Protein AF-A0A8S3UNX0-F1 (afdb_monomer_lite)

Organism: Mytilus edulis (NCBI:txid6550)

InterPro domains:
  IPR029526 PiggyBac transposable element-derived protein [PF13843] (92-145)

Foldseek 3Di:
DDDDDDDDDDDDDDDDDPDDPPPPPPPPPDDDPCPDDPCPPPPPPPDPPPVPDPDPPDDDDDDDPDDDDDPDPPPPDDDDDDDPDDPPDDPVVVVCVVVPPVNLVVCQVVVQVVCVVVPHDPPDDRDDSVNSVVVVVVVLVVVVVCVLVPPPCPDDDDDPDCDSVVSVVVVVCVVCVVVCVVPDDDNPPPPQPPFDWDQAPDAWDWAPQCVVVVPPDRDGGSTAGPQVPGHHHDPVSRSCCRPPPDDDDPDDD

pLDDT: mean 70.29, std 20.35, range [31.23, 97.81]

Structure (mmCIF, N/CA/C/O backbone):
data_AF-A0A8S3UNX0-F1
#
_entry.id   AF-A0A8S3UNX0-F1
#
loop_
_atom_site.group_PDB
_atom_site.id
_atom_site.type_symbol
_atom_site.label_atom_id
_atom_site.label_alt_id
_atom_site.label_comp_id
_atom_site.label_asym_id
_atom_site.label_entity_id
_atom_site.label_seq_id
_atom_site.pdbx_PDB_ins_code
_atom_site.Cartn_x
_atom_site.Cartn_y
_atom_site.Cartn_z
_atom_site.occupancy
_atom_site.B_iso_or_equiv
_atom_site.auth_seq_id
_atom_site.auth_comp_id
_atom_site.auth_asym_id
_atom_site.auth_atom_id
_atom_site.pdbx_PDB_model_num
ATOM 1 N N . MET A 1 1 ? -50.515 49.339 -16.632 1.00 33.03 1 MET A N 1
ATOM 2 C CA . MET A 1 1 ? -50.665 50.549 -15.802 1.00 33.03 1 MET A CA 1
ATOM 3 C C . MET A 1 1 ? -50.369 50.099 -14.379 1.00 33.03 1 MET A C 1
ATOM 5 O O . MET A 1 1 ? -51.103 49.250 -13.899 1.00 33.03 1 MET A O 1
ATOM 9 N N . SER A 1 2 ? -49.123 50.238 -13.903 1.00 35.97 2 SER A N 1
ATOM 10 C CA . SER A 1 2 ? -48.633 51.402 -13.121 1.00 35.97 2 SER A CA 1
ATOM 11 C C . SER A 1 2 ? -49.506 51.622 -11.878 1.00 35.97 2 SER A C 1
ATOM 13 O O . SER A 1 2 ? -50.711 51.750 -12.028 1.00 35.97 2 SER A O 1
ATOM 15 N N . GLU A 1 3 ? -49.040 51.678 -10.635 1.00 38.38 3 GLU A N 1
ATOM 16 C CA . GLU A 1 3 ? -47.725 51.822 -9.999 1.00 38.38 3 GLU A CA 1
ATOM 17 C C . GLU A 1 3 ? -47.960 51.613 -8.476 1.00 38.38 3 GLU A C 1
ATOM 19 O O . GLU A 1 3 ? -49.081 51.832 -8.033 1.00 38.38 3 GLU A O 1
ATOM 24 N N . GLN A 1 4 ? -46.916 51.193 -7.735 1.00 39.97 4 GLN A N 1
ATOM 25 C CA . GLN A 1 4 ? -46.442 51.692 -6.413 1.00 39.97 4 GLN A CA 1
ATOM 26 C C . GLN A 1 4 ? -47.449 51.932 -5.260 1.00 39.97 4 GLN A C 1
ATOM 28 O O . GLN A 1 4 ? -48.550 52.411 -5.455 1.00 39.97 4 GLN A O 1
ATOM 33 N N . ASN A 1 5 ? -47.143 51.823 -3.969 1.00 34.56 5 ASN A N 1
ATOM 34 C CA . ASN A 1 5 ? -46.036 51.396 -3.107 1.00 34.56 5 ASN A CA 1
ATOM 35 C C . ASN A 1 5 ? -46.605 51.674 -1.690 1.00 34.56 5 ASN A C 1
ATOM 37 O O . ASN A 1 5 ? -47.219 52.724 -1.508 1.00 34.56 5 ASN A O 1
ATOM 41 N N . SER A 1 6 ? -46.448 50.799 -0.693 1.00 42.12 6 SER A N 1
ATOM 42 C CA . SER A 1 6 ? -46.789 51.162 0.698 1.00 42.12 6 SER A CA 1
ATOM 43 C C . SER A 1 6 ? -45.925 50.416 1.708 1.00 42.12 6 SER A C 1
ATOM 45 O O . SER A 1 6 ? -46.274 49.346 2.195 1.00 42.12 6 SER A O 1
ATOM 47 N N . LEU A 1 7 ? -44.780 51.037 1.973 1.00 34.44 7 LEU A N 1
ATOM 48 C CA . LEU A 1 7 ? -44.131 51.239 3.270 1.00 34.44 7 LEU A CA 1
ATOM 49 C C . LEU A 1 7 ? -44.871 50.694 4.515 1.00 34.44 7 LEU A C 1
ATOM 51 O O . LEU A 1 7 ? -45.969 51.149 4.828 1.00 34.44 7 LEU A O 1
ATOM 55 N N . TYR A 1 8 ? -44.190 49.839 5.278 1.00 39.59 8 TYR A N 1
ATOM 56 C CA . TYR A 1 8 ? -44.238 49.794 6.743 1.00 39.59 8 TYR A CA 1
ATOM 57 C C . TYR A 1 8 ? -42.838 49.393 7.239 1.00 39.59 8 TYR A C 1
ATOM 59 O O . TYR A 1 8 ? -42.260 48.433 6.731 1.00 39.59 8 TYR A O 1
ATOM 67 N N . SER A 1 9 ? -42.298 50.175 8.172 1.00 36.66 9 SER A N 1
ATOM 68 C CA . SER A 1 9 ? -40.997 49.995 8.836 1.00 36.66 9 SER A CA 1
ATOM 69 C C . SER A 1 9 ? -41.198 49.618 10.313 1.00 36.66 9 SER A C 1
ATOM 71 O O . SER A 1 9 ? -42.295 49.831 10.830 1.00 36.66 9 SER A O 1
ATOM 73 N N . ASP A 1 10 ? -40.097 49.180 10.945 1.00 35.75 10 ASP A N 1
ATOM 74 C CA . ASP A 1 10 ? -39.846 48.908 12.382 1.00 35.75 10 ASP A CA 1
ATOM 75 C C . ASP A 1 10 ? -40.393 47.585 12.951 1.00 35.75 10 ASP A C 1
ATOM 77 O O . ASP A 1 10 ? -41.507 47.186 12.641 1.00 35.75 10 ASP A O 1
ATOM 81 N N . GLU A 1 11 ? -39.687 46.816 13.791 1.00 36.94 11 GLU A N 1
ATOM 82 C CA . GLU A 1 11 ? -38.475 47.061 14.593 1.00 36.94 11 GLU A CA 1
ATOM 83 C C . GLU A 1 11 ? -37.886 45.702 15.064 1.00 36.94 11 GLU A C 1
ATOM 85 O O . GLU A 1 11 ? -38.642 44.778 15.354 1.00 36.94 11 GLU A O 1
ATOM 90 N N . GLY A 1 12 ? -36.550 45.615 15.149 1.00 31.31 12 GLY A N 1
ATOM 91 C CA . GLY A 1 12 ? -35.743 44.884 16.149 1.00 31.31 12 GLY A CA 1
ATOM 92 C C . GLY A 1 12 ? -35.943 43.384 16.445 1.00 31.31 12 GLY A C 1
ATOM 93 O O . GLY A 1 12 ? -36.914 42.993 17.079 1.00 31.31 12 GLY A O 1
ATOM 94 N N . SER A 1 13 ? -34.902 42.583 16.182 1.00 37.69 13 SER A N 1
ATOM 95 C CA . SER A 1 13 ? -34.222 41.782 17.221 1.00 37.69 13 SER A CA 1
ATOM 96 C C . SER A 1 13 ? -32.897 41.234 16.677 1.00 37.69 13 SER A C 1
ATOM 98 O O . SER A 1 13 ? -32.875 40.647 15.594 1.00 37.69 13 SER A O 1
ATOM 100 N N . ASP A 1 14 ? -31.826 41.433 17.455 1.00 38.03 14 ASP A N 1
ATOM 101 C CA . ASP A 1 14 ? -30.652 40.550 17.566 1.00 38.03 14 ASP A CA 1
ATOM 102 C C . ASP A 1 14 ? -31.106 39.071 17.470 1.00 38.03 14 ASP A C 1
ATOM 104 O O . ASP A 1 14 ? -32.239 38.755 17.833 1.00 38.03 14 ASP A O 1
ATOM 108 N N . ASP A 1 15 ? -30.354 38.139 16.876 1.00 43.25 15 ASP A N 1
ATOM 109 C CA . ASP A 1 15 ? -29.182 37.558 17.529 1.00 43.25 15 ASP A CA 1
ATOM 110 C C . ASP A 1 15 ? -28.116 37.039 16.547 1.00 43.25 15 ASP A C 1
ATOM 112 O O . ASP A 1 15 ? -28.357 36.314 15.579 1.00 43.25 15 ASP A O 1
ATOM 116 N N . ASN A 1 16 ? -26.904 37.435 16.897 1.00 38.44 16 ASN A N 1
ATOM 117 C CA . ASN A 1 16 ? -25.584 36.960 16.532 1.00 38.44 16 ASN A CA 1
ATOM 118 C C . ASN A 1 16 ? -25.362 35.477 16.912 1.00 38.44 16 ASN A C 1
ATOM 120 O O . ASN A 1 16 ? -25.696 35.106 18.028 1.00 38.44 16 ASN A O 1
ATOM 124 N N . GLU A 1 17 ? -24.763 34.674 16.020 1.00 40.72 17 GLU A N 1
ATOM 125 C CA . GLU A 1 17 ? -23.670 33.706 16.296 1.00 40.72 17 GLU A CA 1
ATOM 126 C C . GLU A 1 17 ? -23.527 32.684 15.151 1.00 40.72 17 GLU A C 1
ATOM 128 O O . GLU A 1 17 ? -24.017 31.559 15.190 1.00 40.72 17 GLU A O 1
ATOM 133 N N . LEU A 1 18 ? -22.789 33.070 14.109 1.00 39.28 18 LEU A N 1
ATOM 134 C CA . LEU A 1 18 ? -21.994 32.120 13.330 1.00 39.28 18 LEU A CA 1
ATOM 135 C C . LEU A 1 18 ? -20.548 32.319 13.776 1.00 39.28 18 LEU A C 1
ATOM 137 O O . LEU A 1 18 ? -19.800 33.087 13.178 1.00 39.28 18 LEU A O 1
ATOM 141 N N . SER A 1 19 ? -20.205 31.678 14.891 1.00 37.06 19 SER A N 1
ATOM 142 C CA . SER A 1 19 ? -18.848 31.606 15.421 1.00 37.06 19 SER A CA 1
ATOM 143 C C . SER A 1 19 ? -18.515 30.160 15.783 1.00 37.06 19 SER A C 1
ATOM 145 O O . SER A 1 19 ? -19.353 29.430 16.305 1.00 37.06 19 SER A O 1
ATOM 147 N N . SER A 1 20 ? -17.261 29.802 15.523 1.00 44.25 20 SER A N 1
ATOM 148 C CA . SER A 1 20 ? -16.579 28.548 15.849 1.00 44.25 20 SER A CA 1
ATOM 149 C C . SER A 1 20 ? -16.807 27.359 14.900 1.00 44.25 20 SER A C 1
ATOM 151 O O . SER A 1 20 ? -17.405 26.337 15.227 1.00 44.25 20 SER A O 1
ATOM 153 N N . GLY A 1 21 ? -16.256 27.494 13.689 1.00 37.19 21 GLY A N 1
ATOM 154 C CA . GLY A 1 21 ? -15.800 26.363 12.866 1.00 37.19 21 GLY A CA 1
ATOM 155 C C . GLY A 1 21 ? -14.277 26.328 12.657 1.00 37.19 21 GLY A C 1
ATOM 156 O O . GLY A 1 21 ? -13.760 25.346 12.133 1.00 37.19 21 GLY A O 1
ATOM 157 N N . ASP A 1 22 ? -13.562 27.367 13.103 1.00 39.84 22 ASP A N 1
ATOM 158 C CA . ASP A 1 22 ? -12.157 27.625 12.757 1.00 39.84 22 ASP A CA 1
ATOM 159 C C . ASP A 1 22 ? -11.189 27.503 13.955 1.00 39.84 22 ASP A C 1
ATOM 161 O O . ASP A 1 22 ? -10.026 27.873 13.851 1.00 39.84 22 ASP A O 1
ATOM 165 N N . GLU A 1 23 ? -11.617 26.947 15.095 1.00 40.88 23 GLU A N 1
ATOM 166 C CA . GLU A 1 23 ? -10.751 26.803 16.287 1.00 40.88 23 GLU A CA 1
ATOM 167 C C . GLU A 1 23 ? -9.894 25.519 16.303 1.00 40.88 23 GLU A C 1
ATOM 169 O O . GLU A 1 23 ? -9.014 25.368 17.148 1.00 40.88 23 GLU A O 1
ATOM 174 N N . TRP A 1 24 ? -10.077 24.592 15.356 1.00 42.28 24 TRP A N 1
ATOM 175 C CA . TRP A 1 24 ? -9.332 23.320 15.350 1.00 42.28 24 TRP A CA 1
ATOM 176 C C . TRP A 1 24 ? -7.985 23.361 14.613 1.00 42.28 24 TRP A C 1
ATOM 178 O O . TRP A 1 24 ? -7.225 22.396 14.694 1.00 42.28 24 TRP A O 1
ATOM 188 N N . LEU A 1 25 ? -7.658 24.453 13.912 1.00 39.53 25 LEU A N 1
ATOM 189 C CA . LEU A 1 25 ? -6.420 24.566 13.123 1.00 39.53 25 LEU A CA 1
ATOM 190 C C . LEU A 1 25 ? -5.335 25.461 13.738 1.00 39.53 25 LEU A C 1
ATOM 192 O O . LEU A 1 25 ? -4.195 25.414 13.279 1.00 39.53 25 LEU A O 1
ATOM 196 N N . GLU A 1 26 ? -5.631 26.229 14.788 1.00 38.50 26 GLU A N 1
ATOM 197 C CA . GLU A 1 26 ? -4.660 27.179 15.357 1.00 38.50 26 GLU A CA 1
ATOM 198 C C . GLU A 1 26 ? -3.783 26.588 16.474 1.00 38.50 26 GLU A C 1
ATOM 200 O O . GLU A 1 26 ? -2.719 27.127 16.773 1.00 38.50 26 GLU A O 1
ATOM 205 N N . ASN A 1 27 ? -4.140 25.428 17.038 1.00 42.50 27 ASN A N 1
ATOM 206 C CA . ASN A 1 27 ? -3.403 24.835 18.163 1.00 42.50 27 ASN A CA 1
ATOM 207 C C . ASN A 1 27 ? -2.262 23.872 17.762 1.00 42.50 27 ASN A C 1
ATOM 209 O O . ASN A 1 27 ? -1.690 23.201 18.618 1.00 42.50 27 ASN A O 1
ATOM 213 N N . TYR A 1 28 ? -1.908 23.779 16.474 1.00 42.25 28 TYR A N 1
ATOM 214 C CA . TYR A 1 28 ? -0.815 22.902 16.013 1.00 42.25 28 TYR A CA 1
ATOM 215 C C . TYR A 1 28 ? 0.560 23.595 15.953 1.00 42.25 28 TYR A C 1
ATOM 217 O O . TYR A 1 28 ? 1.559 22.944 15.660 1.00 42.25 28 TYR A O 1
ATOM 225 N N . ASN A 1 29 ? 0.627 24.899 16.252 1.00 47.88 29 ASN A N 1
ATOM 226 C CA . ASN A 1 29 ? 1.851 25.708 16.160 1.00 47.88 29 ASN A CA 1
ATOM 227 C C . ASN A 1 29 ? 2.341 26.261 17.513 1.00 47.88 29 ASN A C 1
ATOM 229 O O . ASN A 1 29 ? 3.038 27.273 17.546 1.00 47.88 29 ASN A O 1
ATOM 233 N N . ALA A 1 30 ? 2.009 25.612 18.633 1.00 42.00 30 ALA A N 1
ATOM 234 C CA . ALA A 1 30 ? 2.650 25.931 19.906 1.00 42.00 30 ALA A CA 1
ATOM 235 C C . ALA A 1 30 ? 4.097 25.406 19.899 1.00 42.00 30 ALA A C 1
ATOM 237 O O . ALA A 1 30 ? 4.341 24.210 19.745 1.00 42.00 30 ALA A O 1
ATOM 238 N N . GLU A 1 31 ? 5.041 26.335 20.027 1.00 50.03 31 GLU A N 1
ATOM 239 C CA . GLU A 1 31 ? 6.488 26.130 20.033 1.00 50.03 31 GLU A CA 1
ATOM 240 C C . GLU A 1 31 ? 6.898 25.031 21.026 1.00 50.03 31 GLU A C 1
ATOM 242 O O . GLU A 1 31 ? 6.836 25.204 22.244 1.00 50.03 31 GLU A O 1
ATOM 247 N N . VAL A 1 32 ? 7.332 23.887 20.497 1.00 48.53 32 VAL A N 1
ATOM 248 C CA . VAL A 1 32 ? 8.002 22.856 21.289 1.00 48.53 32 VAL A CA 1
ATOM 249 C C . VAL A 1 32 ? 9.477 23.235 21.361 1.00 48.53 32 VAL A C 1
ATOM 251 O O . VAL A 1 32 ? 10.176 23.250 20.349 1.00 48.53 32 VAL A O 1
ATOM 254 N N . ASP A 1 33 ? 9.925 23.567 22.569 1.00 39.94 33 ASP A N 1
ATOM 255 C CA . ASP A 1 33 ? 11.325 23.775 22.929 1.00 39.94 33 ASP A CA 1
ATOM 256 C C . ASP A 1 33 ? 12.182 22.594 22.442 1.00 39.94 33 ASP A C 1
ATOM 258 O O . ASP A 1 33 ? 12.072 21.468 22.935 1.00 39.94 33 ASP A O 1
ATOM 262 N N . HIS A 1 34 ? 13.030 22.845 21.442 1.00 44.72 34 HIS A N 1
ATOM 263 C CA . HIS A 1 34 ? 14.037 21.900 20.970 1.00 44.72 34 HIS A CA 1
ATOM 264 C C . HIS A 1 34 ? 15.211 21.853 21.958 1.00 44.72 34 HIS A C 1
ATOM 266 O O . HIS A 1 34 ? 16.346 22.211 21.637 1.00 44.72 34 HIS A O 1
ATOM 272 N N . GLY A 1 35 ? 14.947 21.350 23.162 1.00 42.47 35 GLY A N 1
ATOM 273 C CA . GLY A 1 35 ? 15.976 20.780 24.015 1.00 42.47 35 GLY A CA 1
ATOM 274 C C . GLY A 1 35 ? 16.535 19.542 23.322 1.00 42.47 35 GLY A C 1
ATOM 275 O O . GLY A 1 35 ? 15.894 18.497 23.317 1.00 42.47 35 GLY A O 1
ATOM 276 N N . SER A 1 36 ? 17.698 19.688 22.685 1.00 44.69 36 SER A N 1
ATOM 277 C CA . SER A 1 36 ? 18.426 18.631 21.977 1.00 44.69 36 SER A CA 1
ATOM 278 C C . SER A 1 36 ? 18.548 17.368 22.842 1.00 44.69 36 SER A C 1
ATOM 280 O O . SER A 1 36 ? 19.346 17.371 23.784 1.00 44.69 36 SER A O 1
ATOM 282 N N . PRO A 1 37 ? 17.829 16.271 22.540 1.00 42.62 37 PRO A N 1
ATOM 283 C CA . PRO A 1 37 ? 18.182 14.979 23.085 1.00 42.62 37 PRO A CA 1
ATOM 284 C C . PRO A 1 37 ? 19.360 14.476 22.254 1.00 42.62 37 PRO A C 1
ATOM 286 O O . PRO A 1 37 ? 19.251 14.317 21.037 1.00 42.62 37 PRO A O 1
ATOM 289 N N . ASP A 1 38 ? 20.498 14.274 22.910 1.00 45.88 38 ASP A N 1
ATOM 290 C CA . ASP A 1 38 ? 21.632 13.534 22.366 1.00 45.88 38 ASP A CA 1
ATOM 291 C C . ASP A 1 38 ? 21.170 12.104 22.055 1.00 45.88 38 ASP A C 1
ATOM 293 O O . ASP A 1 38 ? 21.164 11.220 22.907 1.00 45.88 38 ASP A O 1
ATOM 297 N N . ASN A 1 39 ? 20.650 11.923 20.843 1.00 44.06 39 ASN A N 1
ATOM 298 C CA . ASN A 1 39 ? 20.157 10.659 20.332 1.00 44.06 39 ASN A CA 1
ATOM 299 C C . ASN A 1 39 ? 21.207 10.145 19.351 1.00 44.06 39 ASN A C 1
ATOM 301 O O . ASN A 1 39 ? 21.041 10.186 18.130 1.00 44.06 39 ASN A O 1
ATOM 305 N N . THR A 1 40 ? 22.337 9.714 19.907 1.00 43.09 40 THR A N 1
ATOM 306 C CA . THR A 1 40 ? 23.245 8.818 19.201 1.00 43.09 40 THR A CA 1
ATOM 307 C C . THR A 1 40 ? 22.436 7.575 18.817 1.00 43.09 40 THR A C 1
ATOM 309 O O . THR A 1 40 ? 21.863 6.922 19.693 1.00 43.09 40 THR A O 1
ATOM 312 N N . PRO A 1 41 ? 22.294 7.250 17.520 1.00 39.84 41 PRO A N 1
ATOM 313 C CA . PRO A 1 41 ? 21.588 6.047 17.124 1.00 39.84 41 PRO A CA 1
ATOM 314 C C . PRO A 1 41 ? 22.409 4.866 17.630 1.00 39.84 41 PRO A C 1
ATOM 316 O O . PRO A 1 41 ? 23.531 4.653 17.173 1.00 39.84 41 PRO A O 1
ATOM 319 N N . VAL A 1 42 ? 21.864 4.103 18.576 1.00 43.97 42 VAL A N 1
ATOM 320 C CA . VAL A 1 42 ? 22.381 2.772 18.888 1.00 43.97 42 VAL A CA 1
ATOM 321 C C . VAL A 1 42 ? 22.023 1.894 17.693 1.00 43.97 42 VAL A C 1
ATOM 323 O O . VAL A 1 42 ? 20.948 1.299 17.627 1.00 43.97 42 VAL A O 1
ATOM 326 N N . VAL A 1 43 ? 22.901 1.899 16.692 1.00 42.53 43 VAL A N 1
ATOM 327 C CA . VAL A 1 43 ? 22.934 0.893 15.634 1.00 42.53 43 VAL A CA 1
ATOM 328 C C . VAL A 1 43 ? 23.144 -0.443 16.333 1.00 42.53 43 VAL A C 1
ATOM 330 O O . VAL A 1 43 ? 24.179 -0.696 16.938 1.00 42.53 43 VAL A O 1
ATOM 333 N N . SER A 1 44 ? 22.090 -1.252 16.352 1.00 40.09 44 SER A N 1
ATOM 334 C CA . SER A 1 44 ? 22.204 -2.661 16.698 1.00 40.09 44 SER A CA 1
ATOM 335 C C . SER A 1 44 ? 22.681 -3.349 15.429 1.00 40.09 44 SER A C 1
ATOM 337 O O . SER A 1 44 ? 21.870 -3.733 14.587 1.00 40.09 44 SER A O 1
ATOM 339 N N . ASP A 1 45 ? 23.997 -3.383 15.255 1.00 40.53 45 ASP A N 1
ATOM 340 C CA . ASP A 1 45 ? 24.639 -4.173 14.219 1.00 40.53 45 ASP A CA 1
ATOM 341 C C . ASP A 1 45 ? 24.452 -5.644 14.606 1.00 40.53 45 ASP A C 1
ATOM 343 O O . ASP A 1 45 ? 25.104 -6.166 15.511 1.00 40.53 45 ASP A O 1
ATOM 347 N N . GLU A 1 46 ? 23.487 -6.315 13.976 1.00 48.47 46 GLU A N 1
ATOM 348 C CA . GLU A 1 46 ? 23.525 -7.772 13.905 1.00 48.47 46 GLU A CA 1
ATOM 349 C C . GLU A 1 46 ? 24.750 -8.118 13.058 1.00 48.47 46 GLU A C 1
ATOM 351 O O . GLU A 1 46 ? 24.704 -8.072 11.828 1.00 48.47 46 GLU A O 1
ATOM 356 N N . GLU A 1 47 ? 25.871 -8.370 13.734 1.00 47.03 47 GLU A N 1
ATOM 357 C CA . GLU A 1 47 ? 27.112 -8.774 13.093 1.00 47.03 47 GLU A CA 1
ATOM 358 C C . GLU A 1 47 ? 26.873 -10.067 12.311 1.00 47.03 47 GLU A C 1
ATOM 360 O O . GLU A 1 47 ? 26.682 -11.154 12.867 1.00 47.03 47 GLU A O 1
ATOM 365 N N . ALA A 1 48 ? 26.869 -9.942 10.985 1.00 47.31 48 ALA A N 1
ATOM 366 C CA . ALA A 1 48 ? 27.191 -11.061 10.126 1.00 47.31 48 ALA A CA 1
ATOM 367 C C . ALA A 1 48 ? 28.624 -11.462 10.482 1.00 47.31 48 ALA A C 1
ATOM 369 O O . ALA A 1 48 ? 29.557 -10.687 10.289 1.00 47.31 48 ALA A O 1
ATOM 370 N N . ASN A 1 49 ? 28.766 -12.643 11.078 1.00 47.53 49 ASN A N 1
ATOM 371 C CA . ASN A 1 49 ? 30.046 -13.216 11.464 1.00 47.53 49 ASN A CA 1
ATOM 372 C C . ASN A 1 49 ? 30.834 -13.593 10.195 1.00 47.53 49 ASN A C 1
ATOM 374 O O . ASN A 1 49 ? 30.844 -14.755 9.790 1.00 47.53 49 ASN A O 1
ATOM 378 N N . ASP A 1 50 ? 31.433 -12.600 9.538 1.00 48.25 50 ASP A N 1
ATOM 379 C CA . ASP A 1 50 ? 32.447 -12.781 8.502 1.00 48.25 50 ASP A CA 1
ATOM 380 C C . ASP A 1 50 ? 33.812 -12.823 9.206 1.00 48.25 50 ASP A C 1
ATOM 382 O O . ASP A 1 50 ? 34.505 -11.819 9.359 1.00 48.25 50 ASP A O 1
ATOM 386 N N . GLU A 1 51 ? 34.169 -14.014 9.692 1.00 53.25 51 GLU A N 1
ATOM 387 C CA . GLU A 1 51 ? 35.365 -14.292 10.506 1.00 53.25 51 GLU A CA 1
ATOM 388 C C . GLU A 1 51 ? 36.722 -14.064 9.804 1.00 53.25 51 GLU A C 1
ATOM 390 O O . GLU A 1 51 ? 37.751 -14.359 10.405 1.00 53.25 51 GLU A O 1
ATOM 395 N N . ASP A 1 52 ? 36.780 -13.508 8.589 1.00 53.66 52 ASP A N 1
ATOM 396 C CA . ASP A 1 52 ? 38.015 -13.520 7.786 1.00 53.66 52 ASP A CA 1
ATOM 397 C C . ASP A 1 52 ? 38.598 -12.152 7.370 1.00 53.66 52 ASP A C 1
ATOM 399 O O . ASP A 1 52 ? 39.621 -12.139 6.691 1.00 53.66 52 ASP A O 1
ATOM 403 N N . ASP A 1 53 ? 38.073 -11.004 7.821 1.00 56.94 53 ASP A N 1
ATOM 404 C CA . ASP A 1 53 ? 38.664 -9.689 7.466 1.00 56.94 53 ASP A CA 1
ATOM 405 C C . ASP A 1 53 ? 38.727 -8.673 8.626 1.00 56.94 53 ASP A C 1
ATOM 407 O O . ASP A 1 53 ? 38.564 -7.460 8.457 1.00 56.94 53 ASP A O 1
ATOM 411 N N . ALA A 1 54 ? 39.020 -9.148 9.840 1.00 58.47 54 ALA A N 1
ATOM 412 C CA . ALA A 1 54 ? 39.336 -8.261 10.958 1.00 58.47 54 ALA A CA 1
ATOM 413 C C . ALA A 1 54 ? 40.661 -7.518 10.692 1.00 58.47 54 ALA A C 1
ATOM 415 O O . ALA A 1 54 ? 41.756 -8.014 10.976 1.00 58.47 54 ALA A O 1
ATOM 416 N N . ALA A 1 55 ? 40.563 -6.303 10.145 1.00 66.75 55 ALA A N 1
ATOM 417 C CA . ALA A 1 55 ? 41.675 -5.364 10.101 1.00 66.75 55 ALA A CA 1
ATOM 418 C C . ALA A 1 55 ? 42.236 -5.198 11.527 1.00 66.75 55 ALA A C 1
ATOM 420 O O . ALA A 1 55 ? 41.457 -5.068 12.475 1.00 66.75 55 ALA A O 1
ATOM 421 N N . PRO A 1 56 ? 43.568 -5.222 11.720 1.00 68.19 56 PRO A N 1
ATOM 422 C CA . PRO A 1 56 ? 44.142 -5.165 13.055 1.00 68.19 56 PRO A CA 1
ATOM 423 C C . PRO A 1 56 ? 43.660 -3.904 13.777 1.00 68.19 56 PRO A C 1
ATOM 425 O O . PRO A 1 56 ? 43.698 -2.813 13.208 1.00 68.19 56 PRO A O 1
ATOM 428 N N . GLU A 1 57 ? 43.268 -4.069 15.043 1.00 63.47 57 GLU A N 1
ATOM 429 C CA . GLU A 1 57 ? 42.625 -3.087 15.942 1.00 63.47 57 GLU A CA 1
ATOM 430 C C . GLU A 1 57 ? 43.403 -1.758 16.116 1.00 63.47 57 GLU A C 1
ATOM 432 O O . GLU A 1 57 ? 42.958 -0.841 16.796 1.00 63.47 57 GLU A O 1
ATOM 437 N N . ASN A 1 58 ? 44.573 -1.623 15.484 1.00 64.25 58 ASN A N 1
ATOM 438 C CA . ASN A 1 58 ? 45.455 -0.465 15.574 1.00 64.25 58 ASN A CA 1
ATOM 439 C C . ASN A 1 58 ? 46.098 -0.068 14.225 1.00 64.25 58 ASN A C 1
ATOM 441 O O . ASN A 1 58 ? 47.231 0.414 14.185 1.00 64.25 58 ASN A O 1
ATOM 445 N N . ALA A 1 59 ? 45.427 -0.315 13.097 1.00 69.69 59 ALA A N 1
ATOM 446 C CA . ALA A 1 59 ? 45.866 0.224 11.812 1.00 69.69 59 ALA A CA 1
ATOM 447 C C . ALA A 1 59 ? 45.536 1.726 11.726 1.00 69.69 59 ALA A C 1
ATOM 449 O O . ALA A 1 59 ? 44.375 2.106 11.582 1.00 69.69 59 ALA A O 1
ATOM 450 N N . GLU A 1 60 ? 46.549 2.596 11.788 1.00 73.69 60 GLU A N 1
ATOM 451 C CA . GLU A 1 60 ? 46.374 4.016 11.461 1.00 73.69 60 GLU A CA 1
ATOM 452 C C . GLU A 1 60 ? 45.937 4.150 9.992 1.00 73.69 60 GLU A C 1
ATOM 454 O O . GLU A 1 60 ? 46.715 3.927 9.061 1.00 73.69 60 GLU A O 1
ATOM 459 N N . LEU A 1 61 ? 44.668 4.503 9.772 1.00 75.06 61 LEU A N 1
ATOM 460 C CA . LEU A 1 61 ? 44.138 4.789 8.442 1.00 75.06 61 LEU A CA 1
ATOM 461 C C . LEU A 1 61 ? 44.696 6.132 7.957 1.00 75.06 61 LEU A C 1
ATOM 463 O O . LEU A 1 61 ? 44.240 7.200 8.366 1.00 75.06 61 LEU A O 1
ATOM 467 N N . VAL A 1 62 ? 45.691 6.081 7.073 1.00 77.00 62 VAL A N 1
ATOM 468 C CA . VAL A 1 62 ? 46.303 7.273 6.473 1.00 77.00 62 VAL A CA 1
ATOM 469 C C . VAL A 1 62 ? 45.758 7.484 5.063 1.00 77.00 62 VAL A C 1
ATOM 471 O O . VAL A 1 62 ? 45.806 6.586 4.219 1.00 77.00 62 VAL A O 1
ATOM 474 N N . TRP A 1 63 ? 45.273 8.697 4.784 1.00 79.25 63 TRP A N 1
ATOM 475 C CA . TRP A 1 63 ? 44.935 9.110 3.423 1.00 79.25 63 TRP A CA 1
ATOM 476 C C . TRP A 1 63 ? 46.188 9.068 2.548 1.00 79.25 63 TRP A C 1
ATOM 478 O O . TRP A 1 63 ? 47.156 9.786 2.797 1.00 79.25 63 TRP A O 1
ATOM 488 N N . ARG A 1 64 ? 46.180 8.227 1.513 1.00 73.62 64 ARG A N 1
ATOM 489 C CA . ARG A 1 64 ? 47.279 8.173 0.546 1.00 73.62 64 ARG A CA 1
ATOM 490 C C . ARG A 1 64 ? 47.217 9.401 -0.369 1.00 73.62 64 ARG A C 1
ATOM 492 O O . ARG A 1 64 ? 46.172 9.692 -0.941 1.00 73.62 64 ARG A O 1
ATOM 499 N N . GLU A 1 65 ? 48.338 10.109 -0.527 1.00 76.94 65 GLU A N 1
ATOM 500 C CA . GLU A 1 65 ? 48.448 11.280 -1.422 1.00 76.94 65 GLU A CA 1
ATOM 501 C C . GLU A 1 65 ? 48.408 10.905 -2.915 1.00 76.94 65 GLU A C 1
ATOM 503 O O . GLU A 1 65 ? 48.156 11.752 -3.772 1.00 76.94 65 GLU A O 1
ATOM 508 N N . THR A 1 66 ? 48.663 9.636 -3.239 1.00 70.56 66 THR A N 1
ATOM 509 C CA . THR A 1 66 ? 48.681 9.108 -4.605 1.00 70.56 66 THR A CA 1
ATOM 510 C C . THR A 1 66 ? 47.440 8.260 -4.866 1.00 70.56 66 THR A C 1
ATOM 512 O O . THR A 1 66 ? 47.110 7.355 -4.102 1.00 70.56 66 THR A O 1
ATOM 515 N N . TYR A 1 67 ? 46.735 8.579 -5.953 1.00 74.50 67 TYR A N 1
ATOM 516 C CA . TYR A 1 67 ? 45.556 7.839 -6.389 1.00 74.50 67 TYR A CA 1
ATOM 517 C C . TYR A 1 67 ? 45.997 6.596 -7.167 1.00 74.50 67 TYR A C 1
ATOM 519 O O . TYR A 1 67 ? 46.551 6.712 -8.260 1.00 74.50 67 TYR A O 1
ATOM 527 N N . GLU A 1 68 ? 45.751 5.418 -6.604 1.00 74.56 68 GLU A N 1
ATOM 528 C CA . GLU A 1 68 ? 45.844 4.144 -7.314 1.00 74.56 68 GLU A CA 1
ATOM 529 C C . GLU A 1 68 ? 44.431 3.698 -7.686 1.00 74.56 68 GLU A C 1
ATOM 531 O O . GLU A 1 68 ? 43.531 3.684 -6.844 1.00 74.56 68 GLU A O 1
ATOM 536 N N . GLU A 1 69 ? 44.227 3.360 -8.957 1.00 73.12 69 GLU A N 1
ATOM 537 C CA . GLU A 1 69 ? 42.960 2.815 -9.431 1.00 73.12 69 GLU A CA 1
ATOM 538 C C . GLU A 1 69 ? 42.865 1.369 -8.930 1.00 73.12 69 GLU A C 1
ATOM 540 O O . GLU A 1 69 ? 43.539 0.473 -9.436 1.00 73.12 69 GLU A O 1
ATOM 545 N N . LEU A 1 70 ? 42.106 1.169 -7.852 1.00 76.44 70 LEU A N 1
ATOM 546 C CA . LEU A 1 70 ? 41.860 -0.158 -7.302 1.00 76.44 70 LEU A CA 1
ATOM 547 C C . LEU A 1 70 ? 40.910 -0.910 -8.236 1.00 76.44 70 LEU A C 1
ATOM 549 O O . LEU A 1 70 ? 39.871 -0.376 -8.632 1.00 76.44 70 LEU A O 1
ATOM 553 N N . ASP A 1 71 ? 41.265 -2.151 -8.563 1.00 77.94 71 ASP A N 1
ATOM 554 C CA . ASP A 1 71 ? 40.376 -3.078 -9.259 1.00 77.94 71 ASP A CA 1
ATOM 555 C C . ASP A 1 71 ? 39.330 -3.572 -8.255 1.00 77.94 71 ASP A C 1
ATOM 557 O O . ASP A 1 71 ? 39.527 -4.552 -7.541 1.00 77.94 71 ASP A O 1
ATOM 561 N N . ILE A 1 72 ? 38.272 -2.776 -8.095 1.00 82.62 72 ILE A N 1
ATOM 562 C CA . ILE A 1 72 ? 37.149 -3.087 -7.214 1.00 82.62 72 ILE A CA 1
ATOM 563 C C . ILE A 1 72 ? 36.175 -3.942 -8.013 1.00 82.62 72 ILE A C 1
ATOM 565 O O . ILE A 1 72 ? 35.731 -3.535 -9.093 1.00 82.62 72 ILE A O 1
ATOM 569 N N . ASP A 1 73 ? 35.799 -5.090 -7.453 1.00 80.06 73 ASP A N 1
ATOM 570 C CA . ASP A 1 73 ? 34.799 -5.951 -8.065 1.00 80.06 73 ASP A CA 1
ATOM 571 C C . ASP A 1 73 ? 33.515 -5.169 -8.384 1.00 80.06 73 ASP A C 1
ATOM 573 O O . ASP A 1 73 ? 33.026 -4.366 -7.575 1.00 80.06 73 ASP A O 1
ATOM 577 N N . PRO A 1 74 ? 32.927 -5.379 -9.574 1.00 74.94 74 PRO A N 1
ATOM 578 C CA . PRO A 1 74 ? 31.688 -4.720 -9.927 1.00 74.94 74 PRO A CA 1
ATOM 579 C C . PRO A 1 74 ? 30.596 -5.124 -8.936 1.00 74.94 74 PRO A C 1
ATOM 581 O O . PRO A 1 74 ? 30.410 -6.301 -8.632 1.00 74.94 74 PRO A O 1
ATOM 584 N N . PHE A 1 75 ? 29.810 -4.149 -8.482 1.00 75.44 75 PHE A N 1
ATOM 585 C CA . PHE A 1 75 ? 28.670 -4.409 -7.610 1.00 75.44 75 PHE A CA 1
ATOM 586 C C . PHE A 1 75 ? 27.563 -5.147 -8.385 1.00 75.44 75 PHE A C 1
ATOM 588 O O . PHE A 1 75 ? 26.695 -4.536 -9.014 1.00 75.44 75 PHE A O 1
ATOM 595 N N . ILE A 1 76 ? 27.647 -6.480 -8.395 1.00 74.19 76 ILE A N 1
ATOM 596 C CA . ILE A 1 76 ? 26.751 -7.400 -9.117 1.00 74.19 76 ILE A CA 1
ATOM 597 C C . ILE A 1 76 ? 25.599 -7.921 -8.254 1.00 74.19 76 ILE A C 1
ATOM 599 O O . ILE A 1 76 ? 24.746 -8.658 -8.751 1.00 74.19 76 ILE A O 1
ATOM 603 N N . GLN A 1 77 ? 25.552 -7.546 -6.973 1.00 72.81 77 GLN A N 1
ATOM 604 C CA . GLN A 1 77 ? 24.488 -7.977 -6.080 1.00 72.81 77 GLN A CA 1
ATOM 605 C C . GLN A 1 77 ? 23.143 -7.408 -6.544 1.00 72.81 77 GLN A C 1
ATOM 607 O O . GLN A 1 77 ? 23.013 -6.231 -6.893 1.00 72.81 77 GLN A O 1
ATOM 612 N N . ILE A 1 78 ? 22.122 -8.264 -6.552 1.00 60.81 78 ILE A N 1
ATOM 613 C CA . ILE A 1 78 ? 20.757 -7.855 -6.869 1.00 60.81 78 ILE A CA 1
ATOM 614 C C . ILE A 1 78 ? 20.307 -6.875 -5.783 1.00 60.81 78 ILE A C 1
ATOM 616 O O . ILE A 1 78 ? 20.219 -7.228 -4.611 1.00 60.81 78 ILE A O 1
ATOM 620 N N . THR A 1 79 ? 20.037 -5.635 -6.181 1.00 66.44 79 THR A N 1
ATOM 621 C CA . THR A 1 79 ? 19.561 -4.577 -5.286 1.00 66.44 79 THR A CA 1
ATOM 622 C C . THR A 1 79 ? 18.052 -4.429 -5.376 1.00 66.44 79 THR A C 1
ATOM 624 O O . THR A 1 79 ? 17.464 -4.548 -6.452 1.00 66.44 79 THR A O 1
ATOM 627 N N . GLY A 1 80 ? 17.412 -4.137 -4.244 1.00 66.75 80 GLY A N 1
ATOM 628 C CA . GLY A 1 80 ? 15.977 -3.887 -4.185 1.00 66.75 80 GLY A CA 1
ATOM 629 C C . GLY A 1 80 ? 15.368 -4.225 -2.826 1.00 66.75 80 GLY A C 1
ATOM 630 O O . GLY A 1 80 ? 16.095 -4.568 -1.893 1.00 66.75 80 GLY A O 1
ATOM 631 N N . PRO A 1 81 ? 14.035 -4.116 -2.703 1.00 65.75 81 PRO A N 1
ATOM 632 C CA . PRO A 1 81 ? 13.309 -4.577 -1.527 1.00 65.75 81 PRO A CA 1
ATOM 633 C C . PRO A 1 81 ? 13.582 -6.069 -1.314 1.00 65.75 81 PRO A C 1
ATOM 635 O O . PRO A 1 81 ? 13.303 -6.878 -2.197 1.00 65.75 81 PRO A O 1
ATOM 638 N N . SER A 1 82 ? 14.144 -6.417 -0.160 1.00 71.81 82 SER A N 1
ATOM 639 C CA . SER A 1 82 ? 14.380 -7.807 0.227 1.00 71.81 82 SER A CA 1
ATOM 640 C C . SER A 1 82 ? 13.193 -8.301 1.048 1.00 71.81 82 SER A C 1
ATOM 642 O O . SER A 1 82 ? 12.817 -7.666 2.032 1.00 71.81 82 SER A O 1
ATOM 644 N N . HIS A 1 83 ? 12.578 -9.406 0.631 1.00 77.88 83 HIS A N 1
ATOM 645 C CA . HIS A 1 83 ? 11.532 -10.088 1.388 1.00 77.88 83 HIS A CA 1
ATOM 646 C C . HIS A 1 83 ? 11.621 -11.600 1.166 1.00 77.88 83 HIS A C 1
ATOM 648 O O . HIS A 1 83 ? 12.036 -12.061 0.105 1.00 77.88 83 HIS A O 1
ATOM 654 N N . ASN A 1 84 ? 11.122 -12.373 2.130 1.00 79.12 84 ASN A N 1
ATOM 655 C CA . ASN A 1 84 ? 11.147 -13.840 2.077 1.00 79.12 84 ASN A CA 1
ATOM 656 C C . ASN A 1 84 ? 9.849 -14.463 1.524 1.00 79.12 84 ASN A C 1
ATOM 658 O O . ASN A 1 84 ? 9.665 -15.676 1.596 1.00 79.12 84 ASN A O 1
ATOM 662 N N . LEU A 1 85 ? 8.932 -13.650 0.983 1.00 78.50 85 LEU A N 1
ATOM 663 C CA . LEU A 1 85 ? 7.713 -14.152 0.338 1.00 78.50 85 LEU A CA 1
ATOM 664 C C . LEU A 1 85 ? 8.008 -14.904 -0.968 1.00 78.50 85 LEU A C 1
ATOM 666 O O . LEU A 1 85 ? 8.905 -14.544 -1.732 1.00 78.50 85 LEU A O 1
ATOM 670 N N . ASN A 1 86 ? 7.194 -15.925 -1.238 1.00 79.44 86 ASN A N 1
ATOM 671 C CA . ASN A 1 86 ? 7.209 -16.681 -2.488 1.00 79.44 86 ASN A CA 1
ATOM 672 C C . ASN A 1 86 ? 6.881 -15.761 -3.687 1.00 79.44 86 ASN A C 1
ATOM 674 O O . ASN A 1 86 ? 6.001 -14.914 -3.555 1.00 79.44 86 ASN A O 1
ATOM 678 N N . PRO A 1 87 ? 7.489 -15.954 -4.875 1.00 75.88 87 PRO A N 1
ATOM 679 C CA . PRO A 1 87 ? 7.122 -15.217 -6.092 1.00 75.88 87 PRO A CA 1
ATOM 680 C C . PRO A 1 87 ? 5.631 -15.259 -6.478 1.00 75.88 87 PRO A C 1
ATOM 682 O O . PRO A 1 87 ? 5.166 -14.381 -7.198 1.00 75.88 87 PRO A O 1
ATOM 685 N N . ASN A 1 88 ? 4.892 -16.276 -6.027 1.00 80.12 88 ASN A N 1
ATOM 686 C CA . ASN A 1 88 ? 3.453 -16.436 -6.250 1.00 80.12 88 ASN A CA 1
ATOM 687 C C . ASN A 1 88 ? 2.601 -16.019 -5.037 1.00 80.12 88 ASN A C 1
ATOM 689 O O . ASN A 1 88 ? 1.425 -16.382 -4.978 1.00 80.12 88 ASN A O 1
ATOM 693 N N . ALA A 1 89 ? 3.184 -15.332 -4.051 1.00 78.94 89 ALA A N 1
ATOM 694 C CA . ALA A 1 89 ? 2.440 -14.813 -2.911 1.00 78.94 89 ALA A CA 1
ATOM 695 C C . ALA A 1 89 ? 1.354 -13.829 -3.375 1.00 78.94 89 ALA A C 1
ATOM 697 O O . ALA A 1 89 ? 1.501 -13.112 -4.367 1.00 78.94 89 ALA A O 1
ATOM 698 N N . SER A 1 90 ? 0.243 -13.823 -2.652 1.00 82.69 90 SER A N 1
ATOM 699 C CA . SER A 1 90 ? -0.893 -12.943 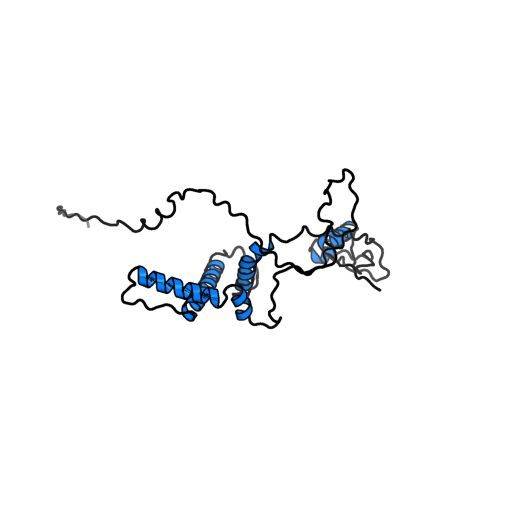-2.901 1.00 82.69 90 SER A CA 1
ATOM 700 C C . SER A 1 90 ? -0.544 -11.482 -2.627 1.00 82.69 90 SER A C 1
ATOM 702 O O . SER A 1 90 ? 0.313 -11.169 -1.798 1.00 82.69 90 SER A O 1
ATOM 704 N N . GLU A 1 91 ? -1.260 -10.554 -3.262 1.00 79.62 91 GLU A N 1
ATOM 705 C CA . GLU A 1 91 ? -1.063 -9.121 -3.027 1.00 79.62 91 GLU A CA 1
ATOM 706 C C . GLU A 1 91 ? -1.266 -8.734 -1.552 1.00 79.62 91 GLU A C 1
ATOM 708 O O . GLU A 1 91 ? -0.628 -7.800 -1.065 1.00 79.62 91 GLU A O 1
ATOM 713 N N . LEU A 1 92 ? -2.116 -9.471 -0.827 1.00 82.25 92 LEU A N 1
ATOM 714 C CA . LEU A 1 92 ? -2.342 -9.274 0.604 1.00 82.25 92 LEU A CA 1
ATOM 715 C C . LEU A 1 92 ? -1.101 -9.621 1.439 1.00 82.25 92 LEU A C 1
ATOM 717 O O . LEU A 1 92 ? -0.785 -8.902 2.382 1.00 82.25 92 LEU A O 1
ATOM 721 N N . GLU A 1 93 ? -0.376 -10.686 1.098 1.00 82.25 93 GLU A N 1
ATOM 722 C CA . GLU A 1 93 ? 0.851 -11.070 1.811 1.00 82.25 93 GLU A CA 1
ATOM 723 C C . GLU A 1 93 ? 1.949 -10.021 1.629 1.00 82.25 93 GLU A C 1
ATOM 725 O O . GLU A 1 93 ? 2.616 -9.650 2.591 1.00 82.25 93 GLU A O 1
ATOM 730 N N . TYR A 1 94 ? 2.073 -9.467 0.422 1.00 80.81 94 TYR A N 1
ATOM 731 C CA . TYR A 1 94 ? 2.955 -8.329 0.169 1.00 80.81 94 TYR A CA 1
ATOM 732 C C . TYR A 1 94 ? 2.539 -7.081 0.947 1.00 80.81 94 TYR A C 1
ATOM 734 O O . TYR A 1 94 ? 3.394 -6.367 1.467 1.00 80.81 94 TYR A O 1
ATOM 742 N N . PHE A 1 95 ? 1.237 -6.808 1.046 1.00 82.06 95 PHE A N 1
ATOM 743 C CA . PHE A 1 95 ? 0.722 -5.686 1.829 1.00 82.06 95 PHE A CA 1
ATOM 744 C C . PHE A 1 95 ? 1.043 -5.828 3.324 1.00 82.06 95 PHE A C 1
ATOM 746 O O . PHE A 1 95 ? 1.446 -4.853 3.959 1.00 82.06 95 PHE A O 1
ATOM 753 N N . LYS A 1 96 ? 0.949 -7.047 3.868 1.00 83.75 96 LYS A N 1
ATOM 754 C CA . LYS A 1 96 ? 1.283 -7.346 5.268 1.00 83.75 96 LYS A CA 1
ATOM 755 C C . LYS A 1 96 ? 2.758 -7.139 5.625 1.00 83.75 96 LYS A C 1
ATOM 757 O O . LYS A 1 96 ? 3.078 -7.091 6.805 1.00 83.75 96 LYS A O 1
ATOM 762 N N . LEU A 1 97 ? 3.650 -6.968 4.644 1.00 84.56 97 LEU A N 1
ATOM 763 C CA . LEU A 1 97 ? 5.022 -6.517 4.910 1.00 84.56 97 LEU A CA 1
ATOM 764 C C . LEU A 1 97 ? 5.084 -5.048 5.369 1.00 84.56 97 LEU A C 1
ATOM 766 O O . LEU A 1 97 ? 6.060 -4.658 5.999 1.00 84.56 97 LEU A O 1
ATOM 770 N N . PHE A 1 98 ? 4.074 -4.234 5.037 1.00 79.94 98 PHE A N 1
ATOM 771 C CA . PHE A 1 98 ? 3.985 -2.819 5.427 1.00 79.94 98 PHE A CA 1
ATOM 772 C C . PHE A 1 98 ? 3.127 -2.617 6.668 1.00 79.94 98 PHE A C 1
ATOM 774 O O . PHE A 1 98 ? 3.505 -1.875 7.567 1.00 79.94 98 PHE A O 1
ATOM 781 N N . PHE A 1 99 ? 1.962 -3.262 6.679 1.00 85.19 99 PHE A N 1
ATOM 782 C CA . PHE A 1 99 ? 1.011 -3.236 7.781 1.00 85.19 99 PHE A CA 1
ATOM 783 C C . PHE A 1 99 ? 0.889 -4.649 8.316 1.00 85.19 99 PHE A C 1
ATOM 785 O O . PHE A 1 99 ? 0.018 -5.418 7.900 1.00 85.19 99 PHE A O 1
ATOM 792 N N . ASP A 1 100 ? 1.824 -5.002 9.189 1.00 90.44 100 ASP A N 1
ATOM 793 C CA . ASP A 1 100 ? 1.821 -6.311 9.806 1.00 90.44 100 ASP A CA 1
ATOM 794 C C . ASP A 1 100 ? 0.677 -6.447 10.819 1.00 90.44 100 ASP A C 1
ATOM 796 O O . ASP A 1 100 ? -0.023 -5.498 11.198 1.00 90.44 100 ASP A O 1
ATOM 800 N N . ASP A 1 101 ? 0.473 -7.683 11.261 1.00 91.25 101 ASP A N 1
ATOM 801 C CA . ASP A 1 101 ? -0.604 -7.991 12.184 1.00 91.25 101 ASP A CA 1
ATOM 802 C C . ASP A 1 101 ? -0.409 -7.306 13.549 1.00 91.25 101 ASP A C 1
ATOM 804 O O . ASP A 1 101 ? -1.400 -7.072 14.233 1.00 91.25 101 ASP A O 1
ATOM 808 N N . ASN A 1 102 ? 0.821 -6.961 13.946 1.00 93.69 102 ASN A N 1
ATOM 809 C CA . ASN A 1 102 ? 1.099 -6.273 15.207 1.00 93.69 102 ASN A CA 1
ATOM 810 C C . ASN A 1 102 ? 0.719 -4.790 15.136 1.00 93.69 102 ASN A C 1
ATOM 812 O O . ASN A 1 102 ? 0.025 -4.283 16.016 1.00 93.69 102 ASN A O 1
ATOM 816 N N . MET A 1 103 ? 1.122 -4.111 14.065 1.00 92.25 103 MET A N 1
ATOM 817 C CA . MET A 1 103 ? 0.824 -2.710 13.812 1.00 92.25 103 MET A CA 1
ATOM 818 C C . MET A 1 103 ? -0.682 -2.481 13.706 1.00 92.25 103 MET A C 1
ATOM 820 O O . MET A 1 103 ? -1.195 -1.537 14.307 1.00 92.25 103 MET A O 1
ATOM 824 N N . LEU A 1 104 ? -1.406 -3.356 13.000 1.00 94.56 104 LEU A N 1
ATOM 825 C CA . LEU A 1 104 ? -2.864 -3.260 12.897 1.00 94.56 104 LEU A CA 1
ATOM 826 C C . LEU A 1 104 ? -3.540 -3.392 14.269 1.00 94.56 104 LEU A C 1
ATOM 828 O O . LEU A 1 104 ? -4.393 -2.573 14.604 1.00 94.56 104 LEU A O 1
ATOM 832 N N . GLU A 1 105 ? -3.121 -4.349 15.101 1.00 95.94 105 GLU A N 1
ATOM 833 C CA . GLU A 1 105 ? -3.641 -4.475 16.476 1.00 95.94 105 GLU A CA 1
ATOM 834 C C . GLU A 1 105 ? -3.270 -3.280 17.337 1.00 95.94 105 GLU A C 1
ATOM 836 O O . GLU A 1 105 ? -4.051 -2.833 18.179 1.00 95.94 105 GLU A O 1
ATOM 841 N N . LYS A 1 106 ? -2.072 -2.729 17.130 1.00 97.44 106 LYS A N 1
ATOM 842 C CA . LYS A 1 106 ? -1.647 -1.550 17.863 1.00 97.44 106 LYS A CA 1
ATOM 843 C C . LYS A 1 106 ? -2.557 -0.372 17.536 1.00 97.44 106 LYS A C 1
ATOM 845 O O . LYS A 1 106 ? -3.028 0.264 18.474 1.00 97.44 106 LYS A O 1
ATOM 850 N N . ILE A 1 107 ? -2.866 -0.139 16.259 1.00 96.88 107 ILE A N 1
ATOM 851 C CA . ILE A 1 107 ? -3.817 0.896 15.829 1.00 96.88 107 ILE A CA 1
ATOM 852 C C . ILE A 1 107 ? -5.174 0.669 16.500 1.00 96.88 107 ILE A C 1
ATOM 854 O O . ILE A 1 107 ? -5.647 1.565 17.189 1.00 96.88 107 ILE A O 1
ATOM 858 N N . VAL A 1 108 ? -5.738 -0.539 16.403 1.00 97.81 108 VAL A N 1
ATOM 859 C CA . VAL A 1 108 ? -7.023 -0.891 17.035 1.00 97.81 108 VAL A CA 1
ATOM 860 C C . VAL A 1 108 ? -7.017 -0.573 18.532 1.00 97.81 108 VAL A C 1
ATOM 862 O O . VAL A 1 108 ? -7.874 0.163 19.026 1.00 97.81 108 VAL A O 1
ATOM 865 N N . SER A 1 109 ? -6.017 -1.084 19.258 1.00 97.75 109 SER A N 1
ATOM 866 C CA . SER A 1 109 ? -5.920 -0.906 20.709 1.00 97.75 109 SER A CA 1
ATOM 867 C C . SER A 1 109 ? -5.824 0.567 21.109 1.00 97.75 109 SER A C 1
ATOM 869 O O . SER A 1 109 ? -6.468 0.982 22.069 1.00 97.75 109 SER A O 1
ATOM 871 N N . GLN A 1 110 ? -5.042 1.366 20.376 1.00 97.56 110 GLN A N 1
ATOM 872 C CA . GLN A 1 110 ? -4.854 2.781 20.681 1.00 97.56 110 GLN A CA 1
ATOM 873 C C . GLN A 1 110 ? -6.085 3.608 20.305 1.00 97.56 110 GLN A C 1
ATOM 875 O O . GLN A 1 110 ? -6.455 4.501 21.061 1.00 97.56 110 GLN A O 1
ATOM 880 N N . THR A 1 111 ? -6.759 3.289 19.198 1.00 96.69 111 THR A N 1
ATOM 881 C CA . THR A 1 111 ? -8.008 3.950 18.800 1.00 96.69 111 THR A CA 1
ATOM 882 C C . THR A 1 111 ? -9.103 3.742 19.846 1.00 96.69 111 THR A C 1
ATOM 884 O O . THR A 1 111 ? -9.718 4.714 20.283 1.00 96.69 111 THR A O 1
ATOM 887 N N . ASN A 1 112 ? -9.298 2.510 20.321 1.00 96.31 112 ASN A N 1
ATOM 888 C CA . ASN A 1 112 ? -10.303 2.215 21.349 1.00 96.31 112 ASN A CA 1
ATOM 889 C C . ASN A 1 112 ? -9.940 2.833 22.703 1.00 96.31 112 ASN A C 1
ATOM 891 O O . ASN A 1 112 ? -10.791 3.411 23.378 1.00 96.31 112 ASN A O 1
ATOM 895 N N . GLN A 1 113 ? -8.657 2.786 23.077 1.00 96.38 113 GLN A N 1
ATOM 896 C CA . GLN A 1 113 ? -8.172 3.430 24.296 1.00 96.38 113 GLN A CA 1
ATOM 897 C C . GLN A 1 113 ? -8.407 4.946 24.268 1.00 96.38 113 GLN A C 1
ATOM 899 O O . GLN A 1 113 ? -8.860 5.511 25.263 1.00 96.38 113 GLN A O 1
ATOM 904 N N . TYR A 1 114 ? -8.135 5.598 23.136 1.00 96.25 114 TYR A N 1
ATOM 905 C CA . TYR A 1 114 ? -8.386 7.025 22.960 1.00 96.25 114 TYR A CA 1
ATOM 906 C C . TYR A 1 114 ? -9.879 7.354 23.074 1.00 96.25 114 TYR A C 1
ATOM 908 O O . TYR A 1 114 ? -10.244 8.283 23.795 1.00 96.25 114 TYR A O 1
ATOM 916 N N . ALA A 1 115 ? -10.750 6.576 22.427 1.00 95.12 115 ALA A N 1
ATOM 917 C CA . ALA A 1 115 ? -12.194 6.773 22.513 1.00 95.12 115 ALA A CA 1
ATOM 918 C C . ALA A 1 115 ? -12.691 6.672 23.965 1.00 95.12 115 ALA A C 1
ATOM 920 O O . ALA A 1 115 ? -13.387 7.567 24.441 1.00 95.12 115 ALA A O 1
ATOM 921 N N . ALA A 1 116 ? -12.249 5.651 24.707 1.00 93.50 116 ALA A N 1
ATOM 922 C CA . ALA A 1 116 ? -12.606 5.465 26.112 1.00 93.50 116 ALA A CA 1
ATOM 923 C C . ALA A 1 116 ? -12.140 6.622 27.018 1.00 93.50 116 ALA A C 1
ATOM 925 O O . ALA A 1 116 ? -12.838 6.983 27.965 1.00 93.50 116 ALA A O 1
ATOM 926 N N . GLN A 1 117 ? -10.977 7.215 26.732 1.00 95.25 117 GLN A N 1
ATOM 927 C CA . GLN A 1 117 ? -10.428 8.334 27.507 1.00 95.25 117 GLN A CA 1
ATOM 928 C C . GLN A 1 117 ? -11.169 9.656 27.279 1.00 95.25 117 GLN A C 1
ATOM 930 O O . GLN A 1 117 ? -11.212 10.482 28.188 1.00 95.25 117 GLN A O 1
ATOM 935 N N . ASN A 1 118 ? -11.747 9.861 26.094 1.00 93.69 118 ASN A N 1
ATOM 936 C CA . ASN A 1 118 ? -12.335 11.144 25.698 1.00 93.69 118 ASN A CA 1
ATOM 937 C C . ASN A 1 118 ? -13.862 11.201 25.840 1.00 93.69 118 ASN A C 1
ATOM 939 O O . ASN A 1 118 ? -14.462 12.212 25.490 1.00 93.69 118 ASN A O 1
ATOM 943 N N . GLY A 1 119 ? -14.488 10.153 26.385 1.00 87.12 119 GLY A N 1
ATOM 944 C CA . GLY A 1 119 ? -15.942 10.084 26.522 1.00 87.12 119 GLY A CA 1
ATOM 945 C C . GLY A 1 119 ? -16.592 9.882 25.154 1.00 87.12 119 GLY A C 1
ATOM 946 O O . GLY A 1 119 ? -17.012 10.855 24.529 1.00 87.12 119 GLY A O 1
ATOM 947 N N . PRO A 1 120 ? -16.646 8.637 24.659 1.00 87.44 120 PRO A N 1
ATOM 948 C CA . PRO A 1 120 ? -17.070 8.384 23.296 1.00 87.44 120 PRO A CA 1
ATOM 949 C C . PRO A 1 120 ? -18.565 8.683 23.119 1.00 87.44 120 PRO A C 1
ATOM 951 O O . PRO A 1 120 ? -19.332 8.689 24.086 1.00 87.44 120 PRO A O 1
ATOM 954 N N . ASP A 1 121 ? -18.979 8.913 21.872 1.00 90.88 121 ASP A N 1
ATOM 955 C CA . ASP A 1 121 ? -20.394 9.063 21.518 1.00 90.88 121 ASP A CA 1
ATOM 956 C C . ASP A 1 121 ? -21.213 7.870 22.063 1.00 90.88 121 ASP A C 1
ATOM 958 O O . ASP A 1 121 ? -20.715 6.742 22.054 1.00 90.88 121 ASP A O 1
ATOM 962 N N . PRO A 1 122 ? -22.465 8.057 22.521 1.00 92.69 122 PRO A N 1
ATOM 963 C CA . PRO A 1 122 ? -23.309 6.952 22.983 1.00 92.69 122 PRO A CA 1
ATOM 964 C C . PRO A 1 122 ? -23.499 5.806 21.974 1.00 92.69 122 PRO A C 1
ATOM 966 O O . PRO A 1 122 ? -23.838 4.693 22.375 1.00 92.69 122 PRO A O 1
ATOM 969 N N . LEU A 1 123 ? -23.320 6.074 20.678 1.00 93.25 123 LEU A N 1
ATOM 970 C CA . LEU A 1 123 ? -23.387 5.102 19.585 1.00 93.25 123 LEU A CA 1
ATOM 971 C C . LEU A 1 123 ? -22.021 4.502 19.222 1.00 93.25 123 LEU A C 1
ATOM 973 O O . LEU A 1 123 ? -21.952 3.668 18.319 1.00 93.25 123 LEU A O 1
ATOM 977 N N . TRP A 1 124 ? -20.940 4.919 19.882 1.00 92.44 124 TRP A N 1
ATOM 978 C CA . TRP A 1 124 ? -19.608 4.378 19.650 1.00 92.44 124 TRP A CA 1
ATOM 979 C C . TRP A 1 124 ? -19.521 2.914 20.076 1.00 92.44 124 TRP A C 1
ATOM 981 O O . TRP A 1 124 ? -19.964 2.519 21.157 1.00 92.44 124 TRP A O 1
ATOM 991 N N . SER A 1 125 ? -18.852 2.126 19.246 1.00 94.06 125 SER A N 1
ATOM 992 C CA . SER A 1 125 ? -18.400 0.782 19.571 1.00 94.06 125 SER A CA 1
ATOM 993 C C . SER A 1 125 ? -16.916 0.666 19.275 1.00 94.06 125 SER A C 1
ATOM 995 O O . SER A 1 125 ? -16.417 1.298 18.344 1.00 94.06 125 SER A O 1
ATOM 997 N N . ASP A 1 126 ? -16.229 -0.168 20.052 1.00 96.62 126 ASP A N 1
ATOM 998 C CA . ASP A 1 126 ? -14.819 -0.466 19.828 1.00 96.62 126 ASP A CA 1
ATOM 999 C C . ASP A 1 126 ? -14.584 -0.926 18.391 1.00 96.62 126 ASP A C 1
ATOM 1001 O O . ASP A 1 126 ? -15.269 -1.818 17.884 1.00 96.62 126 ASP A O 1
ATOM 1005 N N . THR A 1 127 ? -13.588 -0.318 17.753 1.00 96.50 127 THR A N 1
ATOM 1006 C CA . THR A 1 127 ? -13.169 -0.702 16.417 1.00 96.50 127 THR A CA 1
ATOM 1007 C C . THR A 1 127 ? -12.452 -2.043 16.436 1.00 96.50 127 THR A C 1
ATOM 1009 O O . THR A 1 127 ? -11.829 -2.438 17.427 1.00 96.50 127 THR A O 1
ATOM 1012 N N . THR A 1 128 ? -12.506 -2.730 15.306 1.00 97.19 128 THR A N 1
ATOM 1013 C CA . THR A 1 128 ? -11.888 -4.030 15.084 1.00 97.19 128 THR A CA 1
ATOM 1014 C C . THR A 1 128 ? -10.789 -3.958 14.032 1.00 97.19 128 THR A C 1
ATOM 1016 O O . THR A 1 128 ? -10.705 -3.039 13.216 1.00 97.19 128 THR A O 1
ATOM 1019 N N . ARG A 1 129 ? -9.944 -4.989 14.008 1.00 94.88 129 ARG A N 1
ATOM 1020 C CA . ARG A 1 129 ? -8.920 -5.166 12.974 1.00 94.88 129 ARG A CA 1
ATOM 1021 C C . ARG A 1 129 ? -9.506 -5.141 11.560 1.00 94.88 129 ARG A C 1
ATOM 1023 O O . ARG A 1 129 ? -8.895 -4.558 10.662 1.00 94.88 129 ARG A O 1
ATOM 1030 N N . ASP A 1 130 ? -10.662 -5.768 11.361 1.00 94.31 130 ASP A N 1
ATOM 1031 C CA . ASP A 1 130 ? -11.315 -5.834 10.052 1.00 94.31 130 ASP A CA 1
ATOM 1032 C C . ASP A 1 130 ? -11.804 -4.450 9.611 1.00 94.31 130 ASP A C 1
ATOM 1034 O O . ASP A 1 130 ? -11.615 -4.072 8.456 1.00 94.31 130 ASP A O 1
ATOM 1038 N N . GLU A 1 131 ? -12.343 -3.652 10.535 1.00 96.31 131 GLU A N 1
ATOM 1039 C CA . GLU A 1 131 ? -12.755 -2.271 10.263 1.00 96.31 131 GLU A CA 1
ATOM 1040 C C . GLU A 1 131 ? -11.565 -1.361 9.954 1.00 96.31 131 GLU A C 1
ATOM 1042 O O . GLU A 1 131 ? -11.623 -0.601 8.989 1.00 96.31 131 GLU A O 1
ATOM 1047 N N . ILE A 1 132 ? -10.459 -1.471 10.699 1.00 95.69 132 ILE A N 1
ATOM 1048 C CA . ILE A 1 132 ? -9.227 -0.725 10.397 1.00 95.69 132 ILE A CA 1
ATOM 1049 C C . ILE A 1 132 ? -8.652 -1.142 9.037 1.00 95.69 132 ILE A C 1
ATOM 1051 O O . ILE A 1 132 ? -8.235 -0.288 8.253 1.00 95.69 132 ILE A O 1
ATOM 1055 N N . SER A 1 133 ? -8.677 -2.435 8.709 1.00 92.75 133 SER A N 1
ATOM 1056 C CA . SER A 1 133 ? -8.232 -2.928 7.398 1.00 92.75 133 SER A CA 1
ATOM 1057 C C . SER A 1 133 ? -9.113 -2.379 6.271 1.00 92.75 133 SER A C 1
ATOM 1059 O O . SER A 1 133 ? -8.599 -1.868 5.274 1.00 92.75 133 S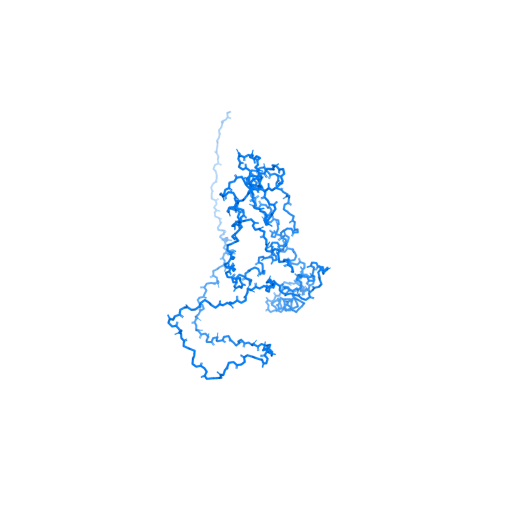ER A O 1
ATOM 1061 N N . ALA A 1 134 ? -10.436 -2.401 6.454 1.00 94.44 134 ALA A N 1
ATOM 1062 C CA . ALA A 1 134 ? -11.394 -1.830 5.512 1.00 94.44 134 ALA A CA 1
ATOM 1063 C C . ALA A 1 134 ? -11.228 -0.309 5.367 1.00 94.44 134 ALA A C 1
ATOM 1065 O O . ALA A 1 134 ? -11.326 0.218 4.259 1.00 94.44 134 ALA A O 1
ATOM 1066 N N . PHE A 1 135 ? -10.930 0.398 6.459 1.00 95.50 135 PHE A N 1
ATOM 1067 C CA . PHE A 1 135 ? -10.640 1.828 6.448 1.00 95.50 135 PHE A CA 1
ATOM 1068 C C . PHE A 1 135 ? -9.381 2.148 5.630 1.00 95.50 135 PHE A C 1
ATOM 1070 O O . PHE A 1 135 ? -9.391 3.074 4.817 1.00 95.50 135 PHE A O 1
ATOM 1077 N N . ILE A 1 136 ? -8.311 1.359 5.767 1.00 93.00 136 ILE A N 1
ATOM 1078 C CA . ILE A 1 136 ? -7.102 1.524 4.947 1.00 93.00 136 ILE A CA 1
ATOM 1079 C C . ILE A 1 136 ? -7.411 1.262 3.467 1.00 93.00 136 ILE A C 1
ATOM 1081 O O . ILE A 1 136 ? -7.019 2.056 2.606 1.00 93.00 136 ILE A O 1
ATOM 1085 N N . ASP A 1 137 ? -8.154 0.199 3.152 1.00 91.50 137 ASP A N 1
ATOM 1086 C CA . ASP A 1 137 ? -8.584 -0.078 1.778 1.00 91.50 137 ASP A CA 1
ATOM 1087 C C . ASP A 1 137 ? -9.433 1.069 1.204 1.00 91.50 137 ASP A C 1
ATOM 1089 O O . ASP A 1 137 ? -9.233 1.475 0.053 1.00 91.50 137 ASP A O 1
ATOM 1093 N N . LEU A 1 138 ? -10.325 1.650 2.011 1.00 95.62 138 LEU A N 1
ATOM 1094 C CA . LEU A 1 138 ? -11.120 2.821 1.645 1.00 95.62 138 LEU A CA 1
ATOM 1095 C C . LEU A 1 138 ? -10.225 4.026 1.327 1.00 95.62 138 LEU A C 1
ATOM 1097 O O . LEU A 1 138 ? -10.423 4.677 0.300 1.00 95.62 138 LEU A O 1
ATOM 1101 N N . CYS A 1 139 ? -9.197 4.292 2.135 1.00 94.81 139 CYS A N 1
ATOM 1102 C CA . CYS A 1 139 ? -8.212 5.343 1.868 1.00 94.81 139 CYS A CA 1
ATOM 1103 C C . CYS A 1 139 ? -7.481 5.129 0.530 1.00 94.81 139 CYS A C 1
ATOM 1105 O O . CYS A 1 139 ? -7.315 6.076 -0.247 1.00 94.81 139 CYS A O 1
ATOM 1107 N N . ILE A 1 140 ? -7.090 3.889 0.212 1.00 92.12 140 ILE A N 1
ATOM 1108 C CA . ILE A 1 140 ? -6.453 3.538 -1.069 1.00 92.12 140 ILE A CA 1
ATOM 1109 C C . ILE A 1 140 ? -7.417 3.781 -2.242 1.00 92.12 140 ILE A C 1
ATOM 1111 O O . ILE A 1 140 ? -7.023 4.350 -3.263 1.00 92.12 140 ILE A O 1
ATOM 1115 N N . VAL A 1 141 ? -8.682 3.367 -2.113 1.00 93.62 141 VAL A N 1
ATOM 1116 C CA . VAL A 1 141 ? -9.715 3.556 -3.147 1.00 93.62 141 VAL A CA 1
ATOM 1117 C C . VAL A 1 141 ? -10.019 5.037 -3.360 1.00 93.62 141 VAL A C 1
ATOM 1119 O O . VAL A 1 141 ? -10.016 5.496 -4.503 1.00 93.62 141 VAL A O 1
ATOM 1122 N N . ASN A 1 142 ? -10.215 5.799 -2.286 1.00 95.19 142 ASN A N 1
ATOM 1123 C CA . ASN A 1 142 ? -10.483 7.233 -2.359 1.00 95.19 142 ASN A CA 1
ATOM 1124 C C . ASN A 1 142 ? -9.323 7.974 -3.027 1.00 95.19 142 ASN A C 1
ATOM 1126 O O . ASN A 1 142 ? -9.543 8.784 -3.924 1.00 95.19 142 ASN A O 1
ATOM 1130 N N . SER A 1 143 ? -8.082 7.626 -2.679 1.00 93.75 143 SER A N 1
ATOM 1131 C CA . SER A 1 143 ? -6.888 8.202 -3.306 1.00 93.75 143 SER A CA 1
ATOM 1132 C C . SER A 1 143 ? -6.817 7.902 -4.808 1.00 93.75 143 SER A C 1
ATOM 1134 O O . SER A 1 143 ? -6.447 8.768 -5.602 1.00 93.75 143 SER A O 1
ATOM 1136 N N . PHE A 1 144 ? -7.204 6.690 -5.220 1.00 91.88 144 PHE A N 1
ATOM 1137 C CA . PHE A 1 144 ? -7.296 6.327 -6.634 1.00 91.88 144 PHE A CA 1
ATOM 1138 C C . PHE A 1 144 ? -8.350 7.159 -7.376 1.00 91.88 144 PHE A C 1
ATOM 1140 O O . PHE A 1 144 ? -8.066 7.643 -8.471 1.00 91.88 144 PHE A O 1
ATOM 1147 N N . ILE A 1 145 ? -9.536 7.342 -6.785 1.00 90.88 145 ILE A N 1
ATOM 1148 C CA . ILE A 1 145 ? -10.615 8.149 -7.371 1.00 90.88 145 ILE A CA 1
ATOM 1149 C C . ILE A 1 145 ? -10.157 9.598 -7.520 1.00 90.88 145 ILE A C 1
ATOM 1151 O O . ILE A 1 145 ? -10.208 10.138 -8.618 1.00 90.88 145 ILE A O 1
ATOM 1155 N N . VAL A 1 146 ? -9.618 10.203 -6.457 1.00 91.12 146 VAL A N 1
ATOM 1156 C CA . VAL A 1 146 ? -9.111 11.583 -6.498 1.00 91.12 146 VAL A CA 1
ATOM 1157 C C . VAL A 1 146 ? -8.052 11.744 -7.588 1.00 91.12 146 VAL A C 1
ATOM 1159 O O . VAL A 1 146 ? -8.107 12.696 -8.365 1.00 91.12 146 VAL A O 1
ATOM 1162 N N . LYS A 1 147 ? -7.111 10.801 -7.715 1.00 87.31 147 LYS A N 1
ATOM 1163 C CA . LYS A 1 147 ? -6.113 10.832 -8.792 1.00 87.31 147 LYS A CA 1
ATOM 1164 C C . LYS A 1 147 ? -6.754 10.732 -10.182 1.00 87.31 147 LYS A C 1
ATOM 1166 O O . LYS A 1 147 ? -6.357 11.458 -11.087 1.00 87.31 147 LYS A O 1
ATOM 1171 N N . ALA A 1 148 ? -7.741 9.856 -10.351 1.00 84.12 148 ALA A N 1
ATOM 1172 C CA . ALA A 1 148 ? -8.439 9.684 -11.622 1.00 84.12 148 ALA A CA 1
ATOM 1173 C C . ALA A 1 148 ? -9.229 10.936 -12.041 1.00 84.12 148 ALA A C 1
ATOM 1175 O O . ALA A 1 148 ? -9.266 11.246 -13.229 1.00 84.12 148 ALA A O 1
ATOM 1176 N N . GLU A 1 149 ? -9.817 11.658 -11.085 1.00 84.62 149 GLU A N 1
ATOM 1177 C CA . GLU A 1 149 ? -10.578 12.889 -11.344 1.00 84.62 149 GLU A CA 1
ATOM 1178 C C . GLU A 1 149 ? -9.674 14.120 -11.551 1.00 84.62 149 GLU A C 1
ATOM 1180 O O . GLU A 1 149 ? -9.998 15.017 -12.328 1.00 84.62 149 GLU A O 1
ATOM 1185 N N . THR A 1 150 ? -8.524 14.180 -10.870 1.00 84.75 150 THR A N 1
ATOM 1186 C CA . THR A 1 150 ? -7.593 15.327 -10.934 1.00 84.75 150 THR A CA 1
ATOM 1187 C C . THR A 1 150 ? -6.675 15.313 -12.153 1.00 84.75 150 THR A C 1
ATOM 1189 O O . THR A 1 150 ? -6.198 16.371 -12.575 1.00 84.75 150 THR A O 1
ATOM 1192 N N . GLU A 1 151 ? -6.419 14.148 -12.752 1.00 74.38 151 GLU A N 1
ATOM 1193 C CA . GLU A 1 151 ? -5.689 14.045 -14.014 1.00 74.38 151 GLU A CA 1
ATOM 1194 C C . GLU A 1 151 ? -6.532 14.642 -15.156 1.00 74.38 151 GLU A C 1
ATOM 1196 O O . GLU A 1 151 ? -7.306 13.961 -15.828 1.00 74.38 151 GLU A O 1
ATOM 1201 N N . VAL A 1 152 ? -6.376 15.954 -15.378 1.00 59.44 152 VAL A N 1
ATOM 1202 C CA . VAL A 1 152 ? -7.060 16.703 -16.441 1.00 59.44 152 VAL A CA 1
ATOM 1203 C C . VAL A 1 152 ? -6.890 15.960 -17.777 1.00 59.44 152 VAL A C 1
ATOM 1205 O O . VAL A 1 152 ? -5.750 15.626 -18.120 1.00 59.44 152 VAL A O 1
ATOM 1208 N N . PRO A 1 153 ? -7.957 15.739 -18.579 1.00 59.69 153 PRO A N 1
ATOM 1209 C CA . PRO A 1 153 ? -7.853 15.121 -19.898 1.00 59.69 153 PRO A CA 1
ATOM 1210 C C . PRO A 1 153 ? -7.179 16.082 -20.891 1.00 59.69 153 PRO A C 1
ATOM 1212 O O . PRO A 1 153 ? -7.784 16.610 -21.822 1.00 59.69 153 PRO A O 1
ATOM 1215 N N . GLN A 1 154 ? -5.890 16.344 -20.692 1.00 51.06 154 GLN A N 1
ATOM 1216 C CA . GLN A 1 154 ? -5.074 17.139 -21.590 1.00 51.06 154 GLN A CA 1
ATOM 1217 C C . GLN A 1 154 ? -4.714 16.259 -22.784 1.00 51.06 154 GLN A C 1
ATOM 1219 O O . GLN A 1 154 ? -3.768 15.473 -22.769 1.00 51.06 154 GLN A O 1
ATOM 1224 N N . VAL A 1 155 ? -5.517 16.437 -23.832 1.00 48.97 155 VAL A N 1
ATOM 1225 C CA . VAL A 1 155 ? -5.379 15.861 -25.169 1.00 48.97 155 VAL A CA 1
ATOM 1226 C C . VAL A 1 155 ? -5.745 14.377 -25.232 1.00 48.97 155 VAL A C 1
ATOM 1228 O O . VAL A 1 155 ? -4.985 13.484 -24.863 1.00 48.97 155 VAL A O 1
ATOM 1231 N N . ALA A 1 156 ? -6.922 14.126 -25.808 1.00 58.06 156 ALA A N 1
ATOM 1232 C CA . ALA A 1 156 ? -7.393 12.825 -26.258 1.00 58.06 156 ALA A CA 1
ATOM 1233 C C . ALA A 1 156 ? -6.314 12.075 -27.060 1.00 58.06 156 ALA A C 1
ATOM 1235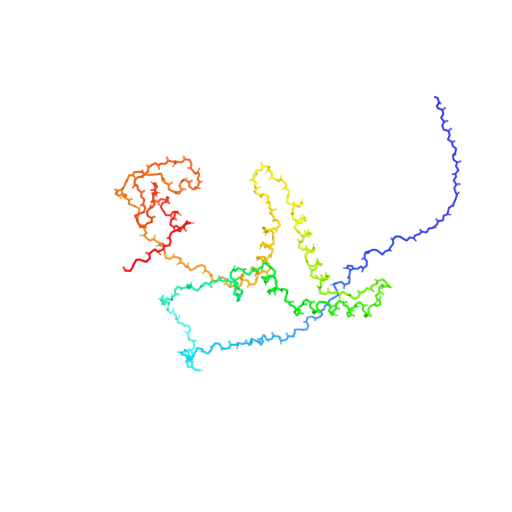 O O . ALA A 1 156 ? -6.168 12.263 -28.265 1.00 58.06 156 ALA A O 1
ATOM 1236 N N . ARG A 1 157 ? -5.542 11.210 -26.400 1.00 49.16 157 ARG A N 1
ATOM 1237 C CA . ARG A 1 157 ? -4.653 10.245 -27.053 1.00 49.16 157 ARG A CA 1
ATOM 1238 C C . ARG A 1 157 ? -4.556 8.997 -26.205 1.00 49.16 157 ARG A C 1
ATOM 1240 O O . ARG A 1 157 ? -3.700 8.928 -25.338 1.00 49.16 157 ARG A O 1
ATOM 1247 N N . THR A 1 158 ? -5.444 8.038 -26.471 1.00 54.72 158 THR A N 1
ATOM 1248 C CA . THR A 1 158 ? -5.182 6.582 -26.452 1.00 54.72 158 THR A CA 1
ATOM 1249 C C . THR A 1 158 ? -4.184 6.058 -25.403 1.00 54.72 158 THR A C 1
ATOM 1251 O O . THR A 1 158 ? -3.374 5.182 -25.711 1.00 54.72 158 THR A O 1
ATOM 1254 N N . LYS A 1 159 ? -4.188 6.573 -24.172 1.00 55.75 159 LYS A N 1
ATOM 1255 C CA . LYS A 1 159 ? -3.434 5.982 -23.068 1.00 55.75 159 LYS A CA 1
ATOM 1256 C C . LYS A 1 159 ? -4.326 4.900 -22.481 1.00 55.75 159 LYS A C 1
ATOM 1258 O O . LYS A 1 159 ? -5.526 5.113 -22.310 1.00 55.75 159 LYS A O 1
ATOM 1263 N N . LYS A 1 160 ? -3.759 3.712 -22.247 1.00 63.41 160 LYS A N 1
ATOM 1264 C CA . LYS A 1 160 ? -4.452 2.640 -21.521 1.00 63.41 160 LYS A CA 1
ATOM 1265 C C . LYS A 1 160 ? -5.072 3.252 -20.263 1.00 63.41 160 LYS A C 1
ATOM 1267 O O . LYS A 1 160 ? -4.389 3.996 -19.566 1.00 63.41 160 LYS A O 1
ATOM 1272 N N . ARG A 1 161 ? -6.351 2.952 -20.015 1.00 69.56 161 ARG A N 1
ATOM 1273 C CA . ARG A 1 161 ? -7.062 3.334 -18.789 1.00 69.56 161 ARG A CA 1
ATOM 1274 C C . ARG A 1 161 ? -6.166 2.997 -17.598 1.00 69.56 161 ARG A C 1
ATOM 1276 O O . ARG A 1 161 ? -5.838 1.824 -17.439 1.00 69.56 161 ARG A O 1
ATOM 1283 N N . TYR A 1 162 ? -5.761 4.000 -16.823 1.00 77.62 162 TYR A N 1
ATOM 1284 C CA . TYR A 1 162 ? -4.976 3.796 -15.610 1.00 77.62 162 TYR A CA 1
ATOM 1285 C C . TYR A 1 162 ? -5.828 2.982 -14.636 1.00 77.62 162 TYR A C 1
ATOM 1287 O O . TYR A 1 162 ? -6.917 3.411 -14.243 1.00 77.62 162 TYR A O 1
ATOM 1295 N N . ARG A 1 163 ? -5.423 1.740 -14.365 1.00 85.88 163 ARG A N 1
ATOM 1296 C CA . ARG A 1 163 ? -6.226 0.807 -13.572 1.00 85.88 163 ARG A CA 1
ATOM 1297 C C . ARG A 1 163 ? -5.896 0.987 -12.098 1.00 85.88 163 ARG A C 1
ATOM 1299 O O . ARG A 1 163 ? -4.806 1.413 -11.732 1.00 85.88 163 ARG A O 1
ATOM 1306 N N . GLN A 1 164 ? -6.817 0.555 -11.247 1.00 86.56 164 GLN A N 1
ATOM 1307 C CA . GLN A 1 164 ? -6.589 0.513 -9.805 1.00 86.56 164 GLN A CA 1
ATOM 1308 C C . GLN A 1 164 ? -5.344 -0.317 -9.440 1.00 86.56 164 GLN A C 1
ATOM 1310 O O . GLN A 1 164 ? -4.615 0.045 -8.524 1.00 86.56 164 GLN A O 1
ATOM 1315 N N . LEU A 1 165 ? -5.055 -1.386 -10.194 1.00 83.88 165 LEU A N 1
ATOM 1316 C CA . LEU A 1 165 ? -3.826 -2.169 -10.033 1.00 83.88 165 LEU A CA 1
ATOM 1317 C C . LEU A 1 165 ? -2.567 -1.326 -10.295 1.00 83.88 165 LEU A C 1
ATOM 1319 O O . LEU A 1 165 ? -1.645 -1.346 -9.486 1.00 83.88 165 LEU A O 1
ATOM 1323 N N . ASP A 1 166 ? -2.552 -0.543 -11.381 1.00 85.19 166 ASP A N 1
ATOM 1324 C CA . ASP A 1 166 ? -1.421 0.335 -11.714 1.00 85.19 166 ASP A CA 1
ATOM 1325 C C . ASP A 1 166 ? -1.201 1.377 -10.605 1.00 85.19 166 ASP A C 1
ATOM 1327 O O . ASP A 1 166 ? -0.067 1.677 -10.228 1.00 85.19 166 ASP A O 1
ATOM 1331 N N . PHE A 1 167 ? -2.296 1.886 -10.030 1.00 88.56 167 PHE A N 1
ATOM 1332 C CA . PHE A 1 167 ? -2.254 2.775 -8.875 1.00 88.56 167 PHE A CA 1
ATOM 1333 C C . PHE A 1 167 ? -1.665 2.120 -7.632 1.00 88.56 167 PHE A C 1
ATOM 1335 O O . PHE A 1 167 ? -0.752 2.694 -7.045 1.00 88.56 167 PHE A O 1
ATOM 1342 N N . ARG A 1 168 ? -2.145 0.931 -7.253 1.00 87.12 168 ARG A N 1
ATOM 1343 C CA . ARG A 1 168 ? -1.658 0.208 -6.071 1.00 87.12 168 ARG A CA 1
ATOM 1344 C C . ARG A 1 168 ? -0.159 -0.090 -6.185 1.00 87.12 168 ARG A C 1
ATOM 1346 O O . ARG A 1 168 ? 0.577 0.219 -5.258 1.00 87.12 168 ARG A O 1
ATOM 1353 N N . ILE A 1 169 ? 0.315 -0.547 -7.350 1.00 80.81 169 ILE A N 1
ATOM 1354 C CA . ILE A 1 169 ? 1.753 -0.771 -7.604 1.00 80.81 169 ILE A CA 1
ATOM 1355 C C . ILE A 1 169 ? 2.555 0.525 -7.423 1.00 80.81 169 ILE A C 1
ATOM 1357 O O . ILE A 1 169 ? 3.606 0.538 -6.776 1.00 80.81 169 ILE A O 1
ATOM 1361 N N . ASN A 1 170 ? 2.071 1.632 -7.990 1.00 83.50 170 ASN A N 1
ATOM 1362 C CA . ASN A 1 170 ? 2.747 2.919 -7.888 1.00 83.50 170 ASN A CA 1
ATOM 1363 C C . ASN A 1 170 ? 2.753 3.462 -6.450 1.00 83.50 170 ASN A C 1
ATOM 1365 O O . ASN A 1 170 ? 3.770 4.004 -6.025 1.00 83.50 170 ASN A O 1
ATOM 1369 N N . LEU A 1 171 ? 1.660 3.288 -5.705 1.00 86.12 171 LEU A N 1
ATOM 1370 C CA . LEU A 1 171 ? 1.559 3.654 -4.294 1.00 86.12 171 LEU A CA 1
ATOM 1371 C C . LEU A 1 171 ? 2.555 2.853 -3.450 1.00 86.12 171 LEU A C 1
ATOM 1373 O O . LEU A 1 171 ? 3.360 3.455 -2.747 1.00 86.12 171 LEU A O 1
ATOM 1377 N N . SER A 1 172 ? 2.586 1.525 -3.589 1.00 80.56 172 SER A N 1
ATOM 1378 C CA . SER A 1 172 ? 3.570 0.674 -2.905 1.00 80.56 172 SER A CA 1
ATOM 1379 C C . SER A 1 172 ? 5.001 1.093 -3.241 1.00 80.56 172 SER A C 1
ATOM 1381 O O . SER A 1 172 ? 5.835 1.232 -2.354 1.00 80.56 172 SER A O 1
ATOM 1383 N N . THR A 1 173 ? 5.281 1.394 -4.512 1.00 74.50 173 THR A N 1
ATOM 1384 C CA . THR A 1 173 ? 6.605 1.880 -4.931 1.00 74.50 173 THR A CA 1
ATOM 1385 C C . THR A 1 173 ? 6.957 3.224 -4.296 1.00 74.50 173 THR A C 1
ATOM 1387 O O . THR A 1 173 ? 8.124 3.458 -4.016 1.00 74.50 173 THR A O 1
ATOM 1390 N N . GLN A 1 174 ? 5.997 4.122 -4.064 1.00 81.56 174 GLN A N 1
ATOM 1391 C CA . GLN A 1 174 ? 6.251 5.399 -3.385 1.00 81.56 174 GLN A CA 1
ATOM 1392 C C . GLN A 1 174 ? 6.482 5.213 -1.883 1.00 81.56 174 GLN A C 1
ATOM 1394 O O . GLN A 1 174 ? 7.418 5.802 -1.344 1.00 81.56 174 GLN A O 1
ATOM 1399 N N . LEU A 1 175 ? 5.686 4.354 -1.239 1.00 78.00 175 LEU A N 1
ATOM 1400 C CA . LEU A 1 175 ? 5.833 4.015 0.178 1.00 78.00 175 LEU A CA 1
ATOM 1401 C C . LEU A 1 175 ? 7.195 3.362 0.461 1.00 78.00 175 LEU A C 1
ATOM 1403 O O . LEU A 1 175 ? 7.852 3.725 1.428 1.00 78.00 175 LEU A O 1
ATOM 1407 N N . ILE A 1 176 ? 7.667 2.473 -0.422 1.00 69.44 176 ILE A N 1
ATOM 1408 C CA . ILE A 1 176 ? 8.999 1.845 -0.326 1.00 69.44 176 ILE A CA 1
ATOM 1409 C C . ILE A 1 176 ? 10.108 2.778 -0.827 1.00 69.44 176 ILE A C 1
ATOM 1411 O O . ILE A 1 176 ? 11.214 2.813 -0.293 1.00 69.44 176 ILE A O 1
ATOM 1415 N N . GLY A 1 177 ? 9.848 3.499 -1.914 1.00 56.78 177 GLY A N 1
ATOM 1416 C CA . GLY A 1 177 ? 10.865 4.156 -2.730 1.00 56.78 177 GLY A CA 1
ATOM 1417 C C . GLY A 1 177 ? 11.637 5.237 -1.990 1.00 56.78 177 GLY A C 1
ATOM 1418 O O . GLY A 1 177 ? 12.797 5.470 -2.314 1.00 56.78 177 GLY A O 1
ATOM 1419 N N . ASN A 1 178 ? 11.053 5.856 -0.965 1.00 53.00 178 ASN A N 1
ATOM 1420 C CA . ASN A 1 178 ? 11.792 6.786 -0.113 1.00 53.00 178 ASN A CA 1
ATOM 1421 C C . ASN A 1 178 ? 12.817 6.088 0.798 1.00 53.00 178 ASN A C 1
ATOM 1423 O O . ASN A 1 178 ? 13.869 6.669 1.045 1.00 53.00 178 ASN A O 1
ATOM 1427 N N . PHE A 1 179 ? 12.592 4.834 1.200 1.00 51.41 179 PHE A N 1
ATOM 1428 C CA . PHE A 1 179 ? 13.576 4.037 1.945 1.00 51.41 179 PHE A CA 1
ATOM 1429 C C . PHE A 1 179 ? 14.716 3.528 1.043 1.00 51.41 179 PHE A C 1
ATOM 1431 O O . PHE A 1 179 ? 15.852 3.391 1.490 1.00 51.41 179 PHE A O 1
ATOM 1438 N N . ALA A 1 180 ? 14.445 3.301 -0.248 1.00 49.62 180 ALA A N 1
ATOM 1439 C CA . ALA A 1 180 ? 15.433 2.800 -1.212 1.00 49.62 180 ALA A CA 1
ATOM 1440 C C . ALA A 1 180 ? 16.328 3.892 -1.841 1.00 49.62 180 ALA A C 1
ATOM 1442 O O . ALA A 1 180 ? 17.441 3.594 -2.274 1.00 49.62 180 ALA A O 1
ATOM 1443 N N . ARG A 1 181 ? 15.887 5.161 -1.890 1.00 52.22 181 ARG A N 1
ATOM 1444 C CA . ARG A 1 181 ? 16.665 6.282 -2.474 1.00 52.22 181 ARG A CA 1
ATOM 1445 C C . ARG A 1 181 ? 17.965 6.592 -1.730 1.00 52.22 181 ARG A C 1
ATOM 1447 O O . ARG A 1 181 ? 18.869 7.164 -2.328 1.00 52.22 181 ARG A O 1
ATOM 1454 N N . LEU A 1 182 ? 18.080 6.185 -0.467 1.00 48.88 182 LEU A N 1
ATOM 1455 C CA . LEU A 1 182 ? 19.321 6.293 0.305 1.00 48.88 182 LEU A CA 1
ATOM 1456 C C . LEU A 1 182 ? 20.348 5.200 -0.051 1.00 48.88 182 LEU A C 1
ATOM 1458 O O . LEU A 1 182 ? 21.459 5.230 0.464 1.00 48.88 182 LEU A O 1
ATOM 1462 N N . ARG A 1 183 ? 20.001 4.231 -0.915 1.00 54.06 183 ARG A N 1
ATOM 1463 C CA . ARG A 1 183 ? 20.823 3.040 -1.196 1.00 54.06 183 ARG A CA 1
ATOM 1464 C C . ARG A 1 183 ? 20.971 2.703 -2.679 1.00 54.06 183 ARG A C 1
ATOM 1466 O O . ARG A 1 183 ? 21.231 1.554 -3.022 1.00 54.06 183 ARG A O 1
ATOM 1473 N N . THR A 1 184 ? 20.826 3.671 -3.581 1.00 49.38 184 THR A N 1
ATOM 1474 C CA . THR A 1 184 ? 21.346 3.478 -4.940 1.00 49.38 184 THR A CA 1
ATOM 1475 C C . THR A 1 184 ? 22.773 4.012 -4.985 1.00 49.38 184 THR A C 1
ATOM 1477 O O . THR A 1 184 ? 22.931 5.236 -5.033 1.00 49.38 184 THR A O 1
ATOM 1480 N N . PRO A 1 185 ? 23.812 3.152 -4.971 1.00 52.56 185 PRO A N 1
ATOM 1481 C CA . PRO A 1 185 ? 25.133 3.600 -5.377 1.00 52.56 185 PRO A CA 1
ATOM 1482 C C . PRO A 1 185 ? 25.022 4.222 -6.772 1.00 52.56 185 PRO A C 1
ATOM 1484 O O . PRO A 1 185 ? 24.171 3.826 -7.582 1.00 52.56 185 PRO A O 1
ATOM 1487 N N . ALA A 1 186 ? 25.855 5.230 -7.038 1.00 51.59 186 ALA A N 1
ATOM 1488 C CA . ALA A 1 186 ? 25.993 5.785 -8.378 1.00 51.59 186 ALA A CA 1
ATOM 1489 C C . ALA A 1 186 ? 26.105 4.618 -9.376 1.00 51.59 186 ALA A C 1
ATOM 1491 O O . ALA A 1 186 ? 26.814 3.651 -9.077 1.00 51.59 186 ALA A O 1
ATOM 1492 N N . PRO A 1 187 ? 25.382 4.647 -10.515 1.00 57.69 187 PRO A N 1
ATOM 1493 C CA . PRO A 1 187 ? 25.464 3.560 -11.476 1.00 57.69 187 PRO A CA 1
ATOM 1494 C C . PRO A 1 187 ? 26.945 3.316 -11.775 1.00 57.69 187 PRO A C 1
ATOM 1496 O O . PRO A 1 187 ? 27.648 4.300 -12.036 1.00 57.69 187 PRO A O 1
ATOM 1499 N N . PRO A 1 188 ? 27.430 2.058 -11.715 1.00 51.19 188 PRO A N 1
ATOM 1500 C CA . PRO A 1 188 ? 28.827 1.776 -11.996 1.00 51.19 188 PRO A CA 1
ATOM 1501 C C . PRO A 1 188 ? 29.148 2.424 -13.334 1.00 51.19 188 PRO A C 1
ATOM 1503 O O . PRO A 1 188 ? 28.350 2.317 -14.276 1.00 51.19 188 PRO A O 1
ATOM 1506 N N . MET A 1 189 ? 30.260 3.160 -13.390 1.00 50.03 189 MET A N 1
ATOM 1507 C CA . MET A 1 189 ? 30.768 3.737 -14.627 1.00 50.03 189 MET A CA 1
ATOM 1508 C C . MET A 1 189 ? 30.901 2.573 -15.608 1.00 50.03 189 MET A C 1
ATOM 1510 O O . MET A 1 189 ? 31.826 1.774 -15.517 1.00 50.03 189 MET A O 1
ATOM 1514 N N . ARG A 1 190 ? 29.897 2.384 -16.475 1.00 51.88 190 ARG A N 1
ATOM 1515 C CA . ARG A 1 190 ? 29.864 1.220 -17.360 1.00 51.88 190 ARG A CA 1
ATOM 1516 C C . ARG A 1 190 ? 31.070 1.378 -18.273 1.00 51.88 190 ARG A C 1
ATOM 1518 O O . ARG A 1 190 ? 31.123 2.401 -18.968 1.00 51.88 190 ARG A O 1
ATOM 1525 N N . PRO A 1 191 ? 32.024 0.430 -18.291 1.00 48.31 191 PRO A N 1
ATOM 1526 C CA . PRO A 1 191 ? 33.158 0.533 -19.186 1.00 48.31 191 PRO A CA 1
ATOM 1527 C C . PRO A 1 191 ? 32.604 0.723 -20.591 1.00 48.31 191 PRO A C 1
A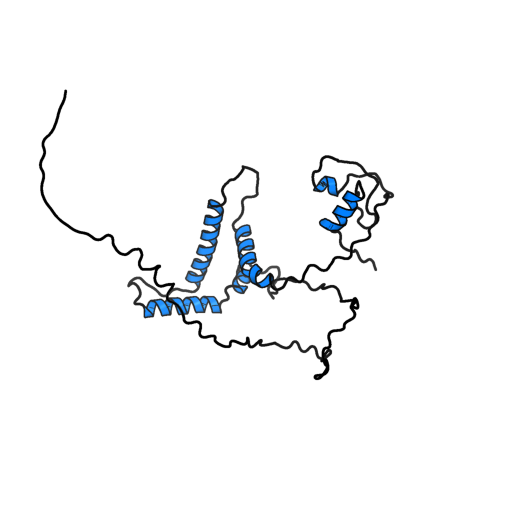TOM 1529 O O . PRO A 1 191 ? 31.718 -0.009 -21.046 1.00 48.31 191 PRO A O 1
ATOM 1532 N N . ARG A 1 192 ? 33.047 1.801 -21.239 1.00 52.00 192 ARG A N 1
ATOM 1533 C CA . ARG A 1 192 ? 32.582 2.190 -22.565 1.00 52.00 192 ARG A CA 1
ATOM 1534 C C . ARG A 1 192 ? 32.824 1.003 -23.486 1.00 52.00 192 ARG A C 1
ATOM 1536 O O . ARG A 1 192 ? 33.970 0.734 -23.825 1.00 52.00 192 ARG A O 1
ATOM 1543 N N . ALA A 1 193 ? 31.765 0.297 -23.880 1.00 54.19 193 ALA A N 1
ATOM 1544 C CA . ALA A 1 193 ? 31.881 -0.817 -24.807 1.00 54.19 193 ALA A CA 1
ATOM 1545 C C . ALA A 1 193 ? 32.567 -0.306 -26.084 1.00 54.19 193 ALA A C 1
ATOM 1547 O O . ALA A 1 193 ? 31.969 0.432 -26.871 1.00 54.19 193 ALA A O 1
ATOM 1548 N N . THR A 1 194 ? 33.839 -0.662 -26.278 1.00 62.88 194 THR A N 1
ATOM 1549 C CA . THR A 1 194 ? 34.656 -0.307 -27.448 1.00 62.88 194 THR A CA 1
ATOM 1550 C C . THR A 1 194 ? 34.286 -1.215 -28.616 1.00 62.88 194 THR A C 1
ATOM 1552 O O . THR A 1 194 ? 35.104 -1.901 -29.223 1.00 62.88 194 THR A O 1
ATOM 1555 N N . HIS A 1 195 ? 32.993 -1.290 -28.910 1.00 78.75 195 HIS A N 1
ATOM 1556 C CA . HIS A 1 195 ? 32.508 -2.016 -30.066 1.00 78.75 195 HIS A CA 1
ATOM 1557 C C . HIS A 1 195 ? 32.825 -1.189 -31.314 1.00 78.75 195 HIS A C 1
ATOM 1559 O O . HIS A 1 195 ? 32.744 0.038 -31.298 1.00 78.75 195 HIS A O 1
ATOM 1565 N N . ALA A 1 196 ? 33.252 -1.851 -32.385 1.00 82.25 196 ALA A N 1
ATOM 1566 C CA . ALA A 1 196 ? 33.643 -1.171 -33.609 1.00 82.25 196 ALA A CA 1
ATOM 1567 C C . ALA A 1 196 ? 32.452 -1.044 -34.570 1.00 82.25 196 ALA A C 1
ATOM 1569 O O . ALA A 1 196 ? 31.662 -1.978 -34.738 1.00 82.25 196 ALA A O 1
ATOM 1570 N N . HIS A 1 197 ? 32.362 0.104 -35.246 1.00 88.56 197 HIS A N 1
ATOM 1571 C CA . HIS A 1 197 ? 31.425 0.315 -36.348 1.00 88.56 197 HIS A CA 1
ATOM 1572 C C . HIS A 1 197 ? 32.040 -0.221 -37.642 1.00 88.56 197 HIS A C 1
ATOM 1574 O O . HIS A 1 197 ? 32.915 0.405 -38.235 1.00 88.56 197 HIS A O 1
ATOM 1580 N N . LEU A 1 198 ? 31.599 -1.405 -38.062 1.00 89.06 198 LEU A N 1
ATOM 1581 C CA . LEU A 1 198 ? 32.202 -2.165 -39.157 1.00 89.06 198 LEU A CA 1
ATOM 1582 C C . LEU A 1 198 ? 31.151 -2.582 -40.186 1.00 89.06 198 LEU A C 1
ATOM 1584 O O . LEU A 1 198 ? 29.942 -2.519 -39.946 1.00 89.06 198 LEU A O 1
ATOM 1588 N N . LYS A 1 199 ? 31.614 -3.014 -41.360 1.00 89.19 199 LYS A N 1
ATOM 1589 C CA . LYS A 1 199 ? 30.755 -3.602 -42.388 1.00 89.19 199 LYS A CA 1
ATOM 1590 C C . LYS A 1 199 ? 30.462 -5.054 -42.026 1.00 89.19 199 LYS A C 1
ATOM 1592 O O . LYS A 1 199 ? 31.370 -5.868 -41.944 1.00 89.19 199 LYS A O 1
ATOM 15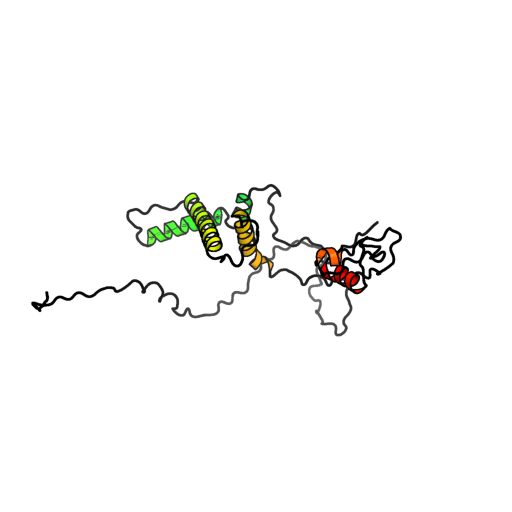97 N N . LEU A 1 200 ? 29.188 -5.380 -41.868 1.00 87.69 200 LEU A N 1
ATOM 1598 C CA . LEU A 1 200 ? 28.740 -6.716 -41.504 1.00 87.69 200 LEU A CA 1
ATOM 1599 C C . LEU A 1 200 ? 28.741 -7.630 -42.739 1.00 87.69 200 LEU A C 1
ATOM 1601 O O . LEU A 1 200 ? 28.292 -7.233 -43.819 1.00 87.69 200 LEU A O 1
ATOM 1605 N N . GLY A 1 201 ? 29.169 -8.884 -42.579 1.00 84.75 201 GLY A N 1
ATOM 1606 C CA . GLY A 1 201 ? 29.208 -9.899 -43.648 1.00 84.75 201 GLY A CA 1
ATOM 1607 C C . GLY A 1 201 ? 27.838 -10.369 -44.168 1.00 84.75 201 GLY A C 1
ATOM 1608 O O . GLY A 1 201 ? 27.758 -11.324 -44.933 1.00 84.75 201 GLY A O 1
ATOM 1609 N N . ARG A 1 202 ? 26.744 -9.713 -43.769 1.00 84.44 202 ARG A N 1
ATOM 1610 C CA . ARG A 1 202 ? 25.356 -10.099 -44.066 1.00 84.44 202 ARG A CA 1
ATOM 1611 C C . ARG A 1 202 ? 24.622 -9.057 -44.910 1.00 84.44 202 ARG A C 1
ATOM 1613 O O . ARG A 1 202 ? 25.140 -7.975 -45.192 1.00 84.44 202 ARG A O 1
ATOM 1620 N N . LYS A 1 203 ? 23.404 -9.403 -45.345 1.00 87.75 203 LYS A N 1
ATOM 1621 C CA . LYS A 1 203 ? 22.545 -8.536 -46.170 1.00 87.75 203 LYS A CA 1
ATOM 1622 C C . LYS A 1 203 ? 22.267 -7.205 -45.462 1.00 87.75 203 LYS A C 1
ATOM 1624 O O . LYS A 1 203 ? 22.129 -7.160 -44.244 1.00 87.75 203 LYS A O 1
ATOM 1629 N N . ARG A 1 204 ? 22.140 -6.133 -46.252 1.00 88.44 204 ARG A N 1
ATOM 1630 C CA . ARG A 1 204 ? 21.776 -4.793 -45.764 1.00 88.44 204 ARG A CA 1
ATOM 1631 C C . ARG A 1 204 ? 20.468 -4.845 -44.974 1.00 88.44 204 ARG A C 1
ATOM 1633 O O . ARG A 1 204 ? 19.515 -5.483 -45.410 1.00 88.44 204 ARG A O 1
ATOM 1640 N N . SER A 1 205 ? 20.407 -4.109 -43.870 1.00 88.06 205 SER A N 1
ATOM 1641 C CA . SER A 1 205 ? 19.201 -3.977 -43.049 1.00 88.06 205 SER A CA 1
ATOM 1642 C C . SER A 1 205 ? 18.999 -2.538 -42.578 1.00 88.06 205 SER A C 1
ATOM 1644 O O . SER A 1 205 ? 19.853 -1.668 -42.755 1.00 88.06 205 SER A O 1
ATOM 1646 N N . THR A 1 206 ? 17.830 -2.251 -42.017 1.00 89.50 206 THR A N 1
ATOM 1647 C CA . THR A 1 206 ? 17.483 -0.928 -41.493 1.00 89.50 206 THR A CA 1
ATOM 1648 C C . THR A 1 206 ? 18.238 -0.625 -40.202 1.00 89.50 206 THR A C 1
ATOM 1650 O O . THR A 1 206 ? 18.370 -1.496 -39.342 1.00 89.50 206 THR A O 1
ATOM 1653 N N . CYS A 1 207 ? 18.666 0.628 -40.030 1.00 89.06 207 CYS A N 1
ATOM 1654 C CA . CYS A 1 207 ? 19.276 1.093 -38.783 1.00 89.06 207 CYS A CA 1
ATOM 1655 C C . CYS A 1 207 ? 18.344 0.874 -37.577 1.00 89.06 207 CYS A C 1
ATOM 1657 O O . CYS A 1 207 ? 17.215 1.369 -37.567 1.00 89.06 207 CYS A O 1
ATOM 1659 N N . LYS A 1 208 ? 18.818 0.172 -36.540 1.00 88.38 208 LYS A N 1
ATOM 1660 C CA . LYS A 1 208 ? 18.008 -0.139 -35.351 1.00 88.38 208 LYS A CA 1
ATOM 1661 C C . LYS A 1 208 ? 17.665 1.107 -34.533 1.00 88.38 208 LYS A C 1
ATOM 1663 O O . LYS A 1 208 ? 16.534 1.214 -34.064 1.00 88.38 208 LYS A O 1
ATOM 1668 N N . LEU A 1 209 ? 18.612 2.040 -34.391 1.00 86.38 209 LEU A N 1
ATOM 1669 C CA . LEU A 1 209 ? 18.399 3.277 -33.641 1.00 86.38 209 LEU A CA 1
ATOM 1670 C C . LEU A 1 209 ? 17.361 4.169 -34.327 1.00 86.38 209 LEU A C 1
ATOM 1672 O O . LEU A 1 209 ? 16.370 4.508 -33.696 1.00 86.38 209 LEU A O 1
ATOM 1676 N N . CYS A 1 210 ? 17.519 4.457 -35.623 1.00 86.56 210 CYS A N 1
ATOM 1677 C CA . CYS A 1 210 ? 16.570 5.299 -36.364 1.00 86.56 210 CYS A CA 1
ATOM 1678 C C . CYS A 1 210 ? 15.157 4.700 -36.399 1.00 86.56 210 CYS A C 1
ATOM 1680 O O . CYS A 1 210 ? 14.170 5.429 -36.364 1.00 86.56 210 CYS A O 1
ATOM 1682 N N . THR A 1 211 ? 15.043 3.368 -36.442 1.00 85.12 211 THR A N 1
ATOM 1683 C CA . THR A 1 211 ? 13.744 2.691 -36.326 1.00 85.12 211 THR A CA 1
ATOM 1684 C C . THR A 1 211 ? 13.109 2.904 -34.948 1.00 85.12 211 THR A C 1
ATOM 1686 O O . THR A 1 211 ? 11.890 3.007 -34.866 1.00 85.12 211 THR A O 1
ATOM 1689 N N . LYS A 1 212 ? 13.908 2.992 -33.875 1.00 81.94 212 LYS A N 1
ATOM 1690 C CA . LYS A 1 212 ? 13.428 3.192 -32.497 1.00 81.94 212 LYS A CA 1
ATOM 1691 C C . LYS A 1 212 ? 13.124 4.661 -32.179 1.00 81.94 212 LYS A C 1
ATOM 1693 O O . LYS A 1 212 ? 12.126 4.929 -31.526 1.00 81.94 212 LYS A O 1
ATOM 1698 N N . THR A 1 213 ? 13.959 5.598 -32.631 1.00 79.75 213 THR A N 1
ATOM 1699 C CA . THR A 1 213 ? 13.806 7.039 -32.353 1.00 79.75 213 THR A CA 1
ATOM 1700 C C . THR A 1 213 ? 12.810 7.732 -33.283 1.00 79.75 2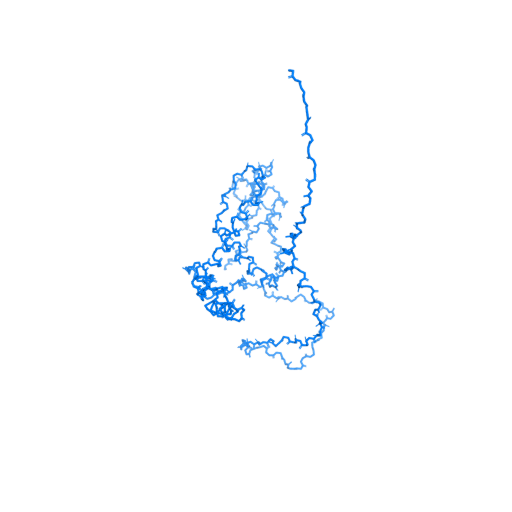13 THR A C 1
ATOM 1702 O O . THR A 1 213 ? 12.433 8.871 -33.036 1.00 79.75 213 THR A O 1
ATOM 1705 N N . GLY A 1 214 ? 12.358 7.066 -34.351 1.00 70.94 214 GLY A N 1
ATOM 1706 C CA . GLY A 1 214 ? 11.375 7.626 -35.283 1.00 70.94 214 GLY A CA 1
ATOM 1707 C C . GLY A 1 214 ? 11.916 8.768 -36.151 1.00 70.94 214 GLY A C 1
ATOM 1708 O O . GLY A 1 214 ? 11.153 9.401 -36.882 1.00 70.94 214 GLY A O 1
ATOM 1709 N N . GLU A 1 215 ? 13.224 9.027 -36.114 1.00 63.84 215 GLU A N 1
ATOM 1710 C CA . GLU A 1 215 ? 13.850 10.067 -36.922 1.00 63.84 215 GLU A CA 1
ATOM 1711 C C . GLU A 1 215 ? 13.833 9.689 -38.411 1.00 63.84 215 GLU A C 1
ATOM 1713 O O . GLU A 1 215 ? 14.146 8.563 -38.814 1.00 63.84 215 GLU A O 1
ATOM 1718 N N . LYS A 1 216 ? 13.441 10.655 -39.251 1.00 54.25 216 LYS A N 1
ATOM 1719 C CA . LYS A 1 216 ? 13.075 10.517 -40.676 1.00 54.25 216 LYS A CA 1
ATOM 1720 C C . LYS A 1 216 ? 14.248 10.203 -41.625 1.00 54.25 216 LYS A C 1
ATOM 1722 O O . LYS A 1 216 ? 14.389 10.824 -42.675 1.00 54.25 216 LYS A O 1
ATOM 1727 N N . LYS A 1 217 ? 15.104 9.236 -41.300 1.00 61.25 217 LYS A N 1
ATOM 1728 C CA . LYS A 1 217 ? 16.165 8.733 -42.188 1.00 61.25 217 LYS A CA 1
ATOM 1729 C C . LYS A 1 217 ? 16.243 7.211 -42.093 1.00 61.25 217 LYS A C 1
ATOM 1731 O O . LYS A 1 217 ? 17.222 6.652 -41.607 1.00 61.25 217 LYS A O 1
ATOM 1736 N N . ARG A 1 218 ? 15.211 6.515 -42.586 1.00 61.75 218 ARG A N 1
ATOM 1737 C CA . ARG A 1 218 ? 15.261 5.057 -42.797 1.00 61.75 218 ARG A CA 1
ATOM 1738 C C . ARG A 1 218 ? 16.303 4.741 -43.874 1.00 61.75 218 ARG A C 1
ATOM 1740 O O . ARG A 1 218 ? 15.991 4.712 -45.058 1.00 61.75 218 ARG A O 1
ATOM 1747 N N . LYS A 1 219 ? 17.555 4.543 -43.462 1.00 69.06 219 LYS A N 1
ATOM 1748 C CA . LYS A 1 219 ? 18.656 4.138 -44.341 1.00 69.06 219 LYS A CA 1
ATOM 1749 C C . LYS A 1 219 ? 18.911 2.643 -44.176 1.00 69.06 219 LYS A C 1
ATOM 1751 O O . LYS A 1 219 ? 19.153 2.172 -43.063 1.00 69.06 219 LYS A O 1
ATOM 1756 N N . THR A 1 220 ? 18.864 1.903 -45.280 1.00 82.88 220 THR A N 1
ATOM 1757 C CA . THR A 1 220 ? 19.382 0.532 -45.335 1.00 82.88 220 THR A CA 1
ATOM 1758 C C . THR A 1 220 ? 20.903 0.591 -45.322 1.00 82.88 220 THR A C 1
ATOM 1760 O O . THR A 1 220 ? 21.504 1.233 -46.183 1.00 82.88 220 THR A O 1
ATOM 1763 N N . THR A 1 221 ? 21.525 -0.066 -44.354 1.00 84.81 221 THR A N 1
ATOM 1764 C CA . THR A 1 221 ? 22.970 -0.060 -44.140 1.00 84.81 221 THR A CA 1
ATOM 1765 C C . THR A 1 221 ? 23.483 -1.491 -44.044 1.00 84.81 221 THR A C 1
ATOM 1767 O O . THR A 1 221 ? 22.780 -2.382 -43.572 1.00 84.81 221 THR A O 1
ATOM 1770 N N . GLN A 1 222 ? 24.707 -1.717 -44.513 1.00 90.19 222 GLN A N 1
ATOM 1771 C CA . GLN A 1 222 ? 25.464 -2.937 -44.211 1.00 90.19 222 GLN A CA 1
ATOM 1772 C C . GLN A 1 222 ? 26.404 -2.728 -43.015 1.00 90.19 222 GLN A C 1
ATOM 1774 O O . GLN A 1 222 ? 27.053 -3.660 -42.563 1.00 90.19 222 GLN A O 1
ATOM 1779 N N . MET A 1 223 ? 26.496 -1.495 -42.520 1.00 90.38 223 MET A N 1
ATOM 1780 C CA . MET A 1 223 ? 27.328 -1.129 -41.383 1.00 90.38 223 MET A CA 1
ATOM 1781 C C . MET A 1 223 ? 26.594 -1.391 -40.069 1.00 90.38 223 MET A C 1
ATOM 1783 O O . MET A 1 223 ? 25.367 -1.256 -39.991 1.00 90.38 223 MET A O 1
ATOM 1787 N N . GLY A 1 224 ? 27.339 -1.724 -39.026 1.00 90.56 224 GLY A N 1
ATOM 1788 C CA . GLY A 1 224 ? 26.786 -2.002 -37.713 1.00 90.56 224 GLY A CA 1
ATOM 1789 C C . GLY A 1 224 ? 27.842 -2.429 -36.709 1.00 90.56 224 GLY A C 1
ATOM 1790 O O . GLY A 1 224 ? 29.033 -2.222 -36.919 1.00 90.56 224 GLY A O 1
ATOM 1791 N N . CYS A 1 225 ? 27.374 -3.008 -35.614 1.00 88.69 225 CYS A N 1
ATOM 1792 C CA . CYS A 1 225 ? 28.211 -3.638 -34.608 1.00 88.69 225 CYS A CA 1
ATOM 1793 C C . CYS A 1 225 ? 28.139 -5.157 -34.799 1.00 88.69 225 CYS A C 1
ATOM 1795 O O . CYS A 1 225 ? 27.042 -5.723 -34.778 1.00 88.69 225 CYS A O 1
ATOM 1797 N N . GLU A 1 226 ? 29.289 -5.802 -34.987 1.00 84.06 226 GLU A N 1
ATOM 1798 C CA . GLU A 1 226 ? 29.383 -7.261 -35.120 1.00 84.06 226 GLU A CA 1
ATOM 1799 C C . GLU A 1 226 ? 29.042 -7.953 -33.797 1.00 84.06 226 GLU A C 1
ATOM 1801 O O . GLU A 1 226 ? 28.125 -8.767 -33.761 1.00 84.06 226 GLU A O 1
ATOM 1806 N N . LYS A 1 227 ? 29.654 -7.505 -32.691 1.00 82.75 227 LYS A N 1
ATOM 1807 C CA . LYS A 1 227 ? 29.429 -8.046 -31.338 1.00 82.75 227 LYS A CA 1
ATOM 1808 C C . LYS A 1 227 ? 27.969 -7.967 -30.868 1.00 82.75 227 LYS A C 1
ATOM 1810 O O . LYS A 1 227 ? 27.480 -8.872 -30.214 1.00 82.75 227 LYS A O 1
ATOM 1815 N N . CYS A 1 228 ? 27.252 -6.889 -31.192 1.00 83.69 228 CYS A N 1
ATOM 1816 C CA . CYS A 1 228 ? 25.842 -6.718 -30.801 1.00 83.69 228 CYS A CA 1
ATOM 1817 C C . CYS A 1 228 ? 24.846 -7.185 -31.863 1.00 83.69 228 CYS A C 1
ATOM 1819 O O . CYS A 1 228 ? 23.630 -7.048 -31.690 1.00 83.69 228 CYS A O 1
ATOM 1821 N N . ASP A 1 229 ? 25.350 -7.661 -32.996 1.00 85.00 229 ASP A N 1
ATOM 1822 C CA . ASP A 1 229 ? 24.553 -8.107 -34.124 1.00 85.00 229 ASP A CA 1
ATOM 1823 C C . ASP A 1 229 ? 23.544 -7.052 -34.652 1.00 85.00 229 ASP A C 1
ATOM 1825 O O . ASP A 1 229 ? 22.532 -7.378 -35.278 1.00 85.00 229 ASP A O 1
ATOM 1829 N N . LYS A 1 230 ? 23.793 -5.747 -34.450 1.00 89.19 230 LYS A N 1
ATOM 1830 C CA . LYS A 1 230 ? 22.860 -4.665 -34.842 1.00 89.19 230 LYS A CA 1
ATOM 1831 C C . LYS A 1 230 ? 23.386 -3.806 -35.988 1.00 89.19 230 LYS A C 1
ATOM 1833 O O . LYS A 1 230 ? 24.519 -3.338 -35.968 1.00 89.19 230 LYS A O 1
ATOM 1838 N N . HIS A 1 231 ? 22.505 -3.511 -36.947 1.00 91.69 231 HIS A N 1
ATOM 1839 C CA . HIS A 1 231 ? 22.769 -2.586 -38.052 1.00 91.69 231 HIS A CA 1
ATOM 1840 C C . HIS A 1 231 ? 22.584 -1.131 -37.612 1.00 91.69 231 HIS A C 1
ATOM 1842 O O . HIS A 1 231 ? 21.529 -0.764 -37.082 1.00 91.69 231 HIS A O 1
ATOM 1848 N N . LEU A 1 232 ? 23.596 -0.296 -37.858 1.00 90.56 232 LEU A N 1
ATOM 1849 C CA . LEU A 1 232 ? 23.667 1.104 -37.429 1.00 90.56 232 LEU A CA 1
ATOM 1850 C C . LEU A 1 232 ? 24.226 1.936 -38.590 1.00 90.56 232 LEU A C 1
ATOM 1852 O O . LEU A 1 232 ? 25.281 1.627 -39.141 1.00 90.56 232 LEU A O 1
ATOM 1856 N N . CYS A 1 233 ? 23.484 2.952 -39.039 1.00 89.50 233 CYS A N 1
ATOM 1857 C CA . CYS A 1 233 ? 23.785 3.621 -40.313 1.00 89.50 233 CYS A CA 1
ATOM 1858 C C . CYS A 1 233 ? 24.973 4.585 -40.268 1.00 89.50 233 CYS A C 1
ATOM 1860 O O . CYS A 1 233 ? 25.532 4.885 -41.318 1.00 89.50 233 CYS A O 1
ATOM 1862 N N . SER A 1 234 ? 25.345 5.076 -39.090 1.00 87.81 234 SER A N 1
ATOM 1863 C CA . SER A 1 234 ? 26.462 5.999 -38.885 1.00 87.81 234 SER A CA 1
ATOM 1864 C C . SER A 1 234 ? 27.184 5.676 -37.579 1.00 87.81 234 SER A C 1
ATOM 1866 O O . SER A 1 234 ? 26.604 5.036 -36.697 1.00 87.81 234 SER A O 1
ATOM 1868 N N . ALA A 1 235 ? 28.422 6.157 -37.447 1.00 82.88 235 ALA A N 1
ATOM 1869 C CA . ALA A 1 235 ? 29.186 6.084 -36.201 1.00 82.88 235 ALA A CA 1
ATOM 1870 C C . ALA A 1 235 ? 28.457 6.783 -35.037 1.00 82.88 235 ALA A C 1
ATOM 1872 O O . ALA A 1 235 ? 28.502 6.319 -33.904 1.00 82.88 235 ALA A O 1
ATOM 1873 N N . GLU A 1 236 ? 27.707 7.849 -35.325 1.00 85.31 236 GLU A N 1
ATOM 1874 C CA . GLU A 1 236 ? 26.839 8.521 -34.354 1.00 85.31 236 GLU A CA 1
ATOM 1875 C C . GLU A 1 236 ? 25.718 7.592 -33.868 1.00 85.31 236 GLU A C 1
ATOM 1877 O O . GLU A 1 236 ? 25.604 7.343 -32.673 1.00 85.31 236 GLU A O 1
ATOM 1882 N N . CYS A 1 237 ? 24.971 6.960 -34.785 1.00 87.06 237 CYS A N 1
ATOM 1883 C CA . CYS A 1 237 ? 23.956 5.971 -34.410 1.00 87.06 237 CYS A CA 1
ATOM 1884 C C . CYS A 1 237 ? 24.549 4.779 -33.652 1.00 87.06 237 CYS A C 1
ATOM 1886 O O . CYS A 1 237 ? 23.884 4.205 -32.792 1.00 87.06 237 CYS A O 1
ATOM 1888 N N . HIS A 1 238 ? 25.781 4.397 -33.984 1.00 86.06 238 HIS A N 1
ATOM 1889 C CA . HIS A 1 238 ? 26.516 3.361 -33.280 1.00 86.06 238 HIS A CA 1
ATOM 1890 C C . HIS A 1 238 ? 26.807 3.770 -31.833 1.00 86.06 238 HIS A C 1
ATOM 1892 O O . HIS A 1 238 ? 26.381 3.090 -30.904 1.00 86.06 238 HIS A O 1
ATOM 1898 N N . ASN A 1 239 ? 27.442 4.921 -31.627 1.00 83.25 239 ASN A N 1
ATOM 1899 C CA . ASN A 1 239 ? 27.802 5.396 -30.296 1.00 83.25 239 ASN A CA 1
ATOM 1900 C C . ASN A 1 239 ? 26.566 5.644 -29.428 1.00 83.25 239 ASN A C 1
ATOM 1902 O O . ASN A 1 239 ? 26.518 5.174 -28.298 1.00 83.25 239 ASN A O 1
ATOM 1906 N N . THR A 1 240 ? 25.525 6.285 -29.962 1.00 83.06 240 THR A N 1
ATOM 1907 C CA . THR A 1 240 ? 24.274 6.509 -29.223 1.00 83.06 240 THR A CA 1
ATOM 1908 C C . THR A 1 240 ? 23.593 5.194 -28.836 1.00 83.06 240 THR A C 1
ATOM 1910 O O . THR A 1 240 ? 23.037 5.092 -27.746 1.00 83.06 240 THR A O 1
ATOM 1913 N N . PHE A 1 241 ? 23.653 4.162 -29.686 1.00 82.50 241 PHE A N 1
ATOM 1914 C CA . PHE A 1 241 ? 23.120 2.841 -29.350 1.00 82.50 241 PHE A CA 1
ATOM 1915 C C . PHE A 1 241 ? 23.883 2.191 -28.182 1.00 82.50 241 PHE A C 1
ATOM 1917 O O . PHE A 1 241 ? 23.252 1.645 -27.277 1.00 82.50 241 PHE A O 1
ATOM 1924 N N . HIS A 1 242 ? 25.214 2.304 -28.166 1.00 78.31 242 HIS A N 1
ATOM 1925 C CA . HIS A 1 242 ? 26.057 1.749 -27.102 1.00 78.31 242 HIS A CA 1
ATOM 1926 C C . HIS A 1 242 ? 26.012 2.544 -25.793 1.00 78.31 242 HIS A C 1
ATOM 1928 O O . HIS A 1 242 ? 26.119 1.942 -24.730 1.00 78.31 242 HIS A O 1
ATOM 1934 N N . VAL A 1 243 ? 25.810 3.863 -25.854 1.00 74.06 243 VAL A N 1
ATOM 1935 C CA . VAL A 1 243 ? 25.726 4.724 -24.664 1.00 74.06 243 VAL A CA 1
ATOM 1936 C C . VAL A 1 243 ? 24.334 4.675 -24.022 1.00 74.06 243 VAL A C 1
ATOM 1938 O O . VAL A 1 243 ? 24.235 4.572 -22.807 1.00 74.06 243 VAL A O 1
ATOM 1941 N N . ASN A 1 244 ? 23.254 4.702 -24.814 1.00 64.69 244 ASN A N 1
ATOM 1942 C CA . ASN A 1 244 ? 21.904 4.945 -24.282 1.00 64.69 244 ASN A CA 1
ATOM 1943 C C . ASN A 1 244 ? 20.965 3.731 -24.289 1.00 64.69 244 ASN A C 1
ATOM 1945 O O . ASN A 1 244 ? 19.904 3.794 -23.673 1.00 64.69 244 ASN A O 1
ATOM 1949 N N . ILE A 1 245 ? 21.260 2.667 -25.047 1.00 63.91 245 ILE A N 1
ATOM 1950 C CA . ILE A 1 245 ? 20.274 1.592 -25.289 1.00 63.91 245 ILE A CA 1
ATOM 1951 C C . ILE A 1 245 ? 20.734 0.216 -24.803 1.00 63.91 245 ILE A C 1
ATOM 1953 O O . ILE A 1 245 ? 19.864 -0.622 -24.595 1.00 63.91 245 ILE A O 1
ATOM 1957 N N . GLY A 1 246 ? 22.030 0.018 -24.544 1.00 51.09 246 GLY A N 1
ATOM 1958 C CA . GLY A 1 246 ? 22.576 -1.150 -23.850 1.00 51.09 246 GLY A CA 1
ATOM 1959 C C . GLY A 1 246 ? 22.378 -2.486 -24.578 1.00 51.09 246 GLY A C 1
ATOM 1960 O O . GLY A 1 246 ? 21.264 -2.962 -24.773 1.00 51.09 246 GLY A O 1
ATOM 1961 N N . ILE A 1 247 ? 23.475 -3.162 -24.907 1.00 47.81 247 ILE A N 1
ATOM 1962 C CA . ILE A 1 247 ? 23.485 -4.627 -24.896 1.00 47.81 247 ILE A CA 1
ATOM 1963 C C . ILE A 1 247 ? 24.655 -5.035 -24.012 1.00 47.81 247 ILE A C 1
ATOM 1965 O O . ILE A 1 247 ? 25.773 -4.556 -24.208 1.00 47.81 247 ILE A O 1
ATOM 1969 N N . GLY A 1 248 ? 24.321 -5.843 -23.004 1.00 43.53 248 GLY A N 1
ATOM 1970 C CA . GLY A 1 248 ? 25.237 -6.420 -22.039 1.00 43.53 248 GLY A CA 1
ATOM 1971 C C . GLY A 1 248 ? 26.294 -7.291 -22.700 1.00 43.53 248 GLY A C 1
ATOM 1972 O O . GLY A 1 248 ? 26.118 -7.805 -23.806 1.00 43.53 248 GLY A O 1
ATOM 1973 N N . VAL A 1 249 ? 27.408 -7.407 -21.994 1.00 37.84 249 VAL A N 1
ATOM 1974 C CA . VAL A 1 249 ? 28.467 -8.361 -22.281 1.00 37.84 249 VAL A CA 1
ATOM 1975 C C . VAL A 1 249 ? 27.837 -9.755 -22.245 1.00 37.84 249 VAL A C 1
ATOM 1977 O O . VAL A 1 249 ? 27.329 -10.173 -21.211 1.00 37.84 249 VAL A O 1
ATOM 1980 N N . VAL A 1 250 ? 27.814 -10.442 -23.386 1.00 36.84 250 VAL A N 1
ATOM 1981 C CA . VAL A 1 250 ? 27.749 -11.903 -23.388 1.00 36.84 250 VAL A CA 1
ATOM 1982 C C . VAL A 1 250 ? 29.191 -12.331 -23.158 1.00 36.84 250 VAL A C 1
ATOM 1984 O O . VAL A 1 250 ? 30.041 -12.121 -24.022 1.00 36.84 250 VAL A O 1
ATOM 1987 N N . THR A 1 251 ? 29.490 -12.791 -21.949 1.00 34.03 251 THR A N 1
ATOM 1988 C CA . THR A 1 251 ? 30.698 -13.564 -21.671 1.00 34.03 251 THR A CA 1
ATOM 1989 C C . THR A 1 251 ? 30.457 -14.955 -22.254 1.00 34.03 251 THR A C 1
ATOM 1991 O O . THR A 1 251 ? 29.570 -15.661 -21.778 1.00 34.03 251 THR A O 1
ATOM 1994 N N . GLU A 1 252 ? 31.162 -15.306 -23.327 1.00 31.70 252 GLU A N 1
ATOM 1995 C CA . GLU A 1 252 ? 31.295 -16.701 -23.764 1.00 31.70 252 GLU A CA 1
ATOM 1996 C C . GLU A 1 252 ? 32.545 -17.290 -23.093 1.00 31.70 252 GLU A C 1
ATOM 1998 O O . GLU A 1 252 ? 33.547 -16.585 -22.944 1.00 31.70 252 GLU A O 1
ATOM 2003 N N . GLU A 1 253 ? 32.401 -18.538 -22.639 1.00 31.23 253 GLU A N 1
ATOM 2004 C CA . GLU A 1 253 ? 33.397 -19.407 -21.990 1.00 31.23 253 GLU A CA 1
ATOM 2005 C C . GLU A 1 253 ? 34.662 -19.646 -22.831 1.00 31.23 253 GLU A C 1
ATOM 2007 O O . GLU A 1 253 ? 34.557 -19.712 -24.080 1.00 31.23 253 GLU A O 1
#

Secondary structure (DSSP, 8-state):
--------------------SSTTSSTT----------------------TT----TT---PPPSS-----PPP--SPPS------TT--HHHHHTTTS-HHHHHHHHHHHHHHHHHH---TT-----HHHHHHHHHHHHHHHHHHHHHHS---S---PPP--HHHHHHHHHHHHHHHHHGGG-------------EEE-SS--EE-HHHHHH--S---EESEEETTTTEE-SSHHHHHHHHHHT--------

Sequence (253 aa):
MSEQNSLYSDEGSDDNELSSGDEWLENYNAEVDHGSPDNTPVVSDEEANDEDDAAPENAELVWRETYEELDIDPFIQITGPSHNLNPNASELEYFKLFFDDNMLEKIVSQTNQYAAQNGPDPLWSDTTRDEISAFIDLCIVNSFIVKAETEVPQVARTKKRYRQLDFRINLSTQLIGNFARLRTPAPPMRPRATHAHLKLGRKRSTCKLCTKTGEKKRKTTQMGCEKCDKHLCSAECHNTFHVNIGIGVVTEE

Radius of gyration: 33.36 Å; chains: 1; bounding box: 99×71×74 Å